Protein 2XB4 (pdb70)

Solvent-accessible surface area: 11769 Å² total; per-residue (Å²): 77,20,0,1,4,8,8,3,75,11,8,44,42,47,68,5,0,70,57,0,51,94,123,52,92,10,25,72,11,71,30,32,23,2,67,170,52,1,31,64,58,36,44,122,26,0,105,83,0,89,113,56,69,99,148,70,70,163,15,45,34,112,15,10,9,48,0,1,6,76,5,2,78,58,120,4,167,124,5,3,0,0,10,34,16,2,110,57,36,87,29,0,88,87,0,25,88,23,2,101,90,120,61,32,135,12,52,29,0,0,5,2,69,11,75,75,148,25,0,42,55,40,8,41,3,83,55,48,2,175,101,49,103,121,34,77,7,5,102,94,42,112,79,45,104,21,99,66,131,55,2,111,82,62,42,7,54,34,66,51,119,88,121,4,62,67,81,44,28,4,46,144,113,1,78,70,18,41,50,85,132,73,2,10,19,11,0,0,79,60,0,91,126,31,10,105,180,44,67,10,81,34,1,79,3,97,2,92,32,63,118,94,61,16,58,90,69,0,34,67,78,8,119

Structure (mmCIF, N/CA/C/O backbone):
data_2XB4
#
_entry.id   2XB4
#
_cell.length_a   39.390
_cell.length_b   119.440
_cell.length_c   149.590
_cell.angle_alpha   90.00
_cell.angle_beta   90.00
_cell.angle_gamma   90.00
#
_symmetry.space_group_name_H-M   'I 2 2 2'
#
loop_
_entity.id
_entity.type
_entity.pdbx_description
1 polymer 'ADENYLATE KINASE'
2 non-polymer 'ZINC ION'
3 non-polymer 'S,R MESO-TARTARIC ACID'
4 water water
#
loop_
_atom_site.group_PDB
_atom_site.id
_atom_site.type_symbol
_atom_site.label_atom_id
_atom_site.label_alt_id
_atom_site.label_comp_id
_atom_site.label_asym_id
_atom_site.label_entity_id
_atom_site.label_seq_id
_atom_site.pdbx_PDB_ins_code
_atom_site.Cartn_x
_atom_site.Cartn_y
_atom_site.Cartn_z
_atom_site.occupancy
_atom_site.B_iso_or_equiv
_atom_site.auth_seq_id
_atom_site.auth_comp_id
_atom_site.auth_asym_id
_atom_site.auth_atom_id
_atom_site.pdbx_PDB_model_num
ATOM 1 N N . MET A 1 1 ? 26.502 31.758 24.959 1.00 30.94 1 MET A N 1
ATOM 2 C CA . MET A 1 1 ? 25.105 31.348 24.662 1.00 27.94 1 MET A CA 1
ATOM 3 C C . MET A 1 1 ? 25.045 29.824 24.677 1.00 24.86 1 MET A C 1
ATOM 4 O O . MET A 1 1 ? 25.674 29.178 23.850 1.00 23.01 1 MET A O 1
ATOM 9 N N . ASN A 1 2 ? 24.213 29.279 25.566 1.00 20.77 2 ASN A N 1
ATOM 10 C CA . ASN A 1 2 ? 23.980 27.880 25.735 1.00 18.97 2 ASN A CA 1
ATOM 11 C C . ASN A 1 2 ? 22.527 27.518 25.429 1.00 17.35 2 ASN A C 1
ATOM 12 O O . ASN A 1 2 ? 21.593 28.127 25.932 1.00 18.12 2 ASN A O 1
ATOM 17 N N . ILE A 1 3 ? 22.355 26.552 24.526 1.00 16.64 3 ILE A N 1
ATOM 18 C CA . ILE A 1 3 ? 20.991 26.179 24.046 1.00 15.78 3 ILE A CA 1
ATOM 19 C C . ILE A 1 3 ? 20.757 24.650 24.122 1.00 15.12 3 ILE A C 1
ATOM 20 O O . ILE A 1 3 ? 21.707 23.906 23.788 1.00 11.84 3 ILE A O 1
ATOM 25 N N . LEU A 1 4 ? 19.559 24.183 24.576 1.00 12.91 4 LEU A N 1
ATOM 26 C CA . LEU A 1 4 ? 19.143 22.758 24.505 1.00 14.20 4 LEU A CA 1
ATOM 27 C C . LEU A 1 4 ? 18.121 22.742 23.358 1.00 14.21 4 LEU A C 1
ATOM 28 O O . LEU A 1 4 ? 17.324 23.673 23.290 1.00 16.25 4 LEU A O 1
ATOM 33 N N . ILE A 1 5 ? 18.172 21.778 22.457 1.00 11.90 5 ILE A N 1
ATOM 34 C CA . ILE A 1 5 ? 17.145 21.682 21.420 1.00 12.51 5 ILE A CA 1
ATOM 35 C C . ILE A 1 5 ? 16.429 20.333 21.518 1.00 12.31 5 ILE A C 1
ATOM 36 O O . ILE A 1 5 ? 17.069 19.273 21.708 1.00 11.35 5 ILE A O 1
ATOM 41 N N . PHE A 1 6 ? 15.090 20.369 21.407 1.00 11.38 6 PHE A N 1
ATOM 42 C CA . PHE A 1 6 ? 14.303 19.143 21.372 1.00 12.61 6 PHE A CA 1
ATOM 43 C C . PHE A 1 6 ? 13.469 19.053 20.047 1.00 12.96 6 PHE A C 1
ATOM 44 O O . PHE A 1 6 ? 12.809 20.028 19.629 1.00 14.69 6 PHE A O 1
ATOM 52 N N . GLY A 1 7 ? 13.355 17.841 19.499 1.00 12.80 7 GLY A N 1
ATOM 53 C CA . GLY A 1 7 ? 12.322 17.611 18.471 1.00 13.10 7 GLY A CA 1
ATOM 54 C C . GLY A 1 7 ? 12.335 16.121 18.077 1.00 13.86 7 GLY A C 1
ATOM 55 O O . GLY A 1 7 ? 13.376 15.445 18.277 1.00 12.10 7 GLY A O 1
ATOM 56 N N . PRO A 1 8 ? 11.221 15.616 17.535 1.00 13.20 8 PRO A N 1
ATOM 57 C CA . PRO A 1 8 ? 11.094 14.190 17.209 1.00 14.76 8 PRO A CA 1
ATOM 58 C C . PRO A 1 8 ? 11.808 13.938 15.881 1.00 15.36 8 PRO A C 1
ATOM 59 O O . PRO A 1 8 ? 12.057 14.908 15.124 1.00 11.84 8 PRO A O 1
ATOM 63 N N . ASN A 1 9 ? 12.073 12.676 15.581 1.00 14.87 9 ASN A N 1
ATOM 64 C CA . ASN A 1 9 ? 12.437 12.341 14.204 1.00 15.06 9 ASN A CA 1
ATOM 65 C C . ASN A 1 9 ? 11.353 12.798 13.230 1.00 13.73 9 ASN A C 1
ATOM 66 O O . ASN A 1 9 ? 10.163 12.660 13.548 1.00 13.62 9 ASN A O 1
ATOM 71 N N . GLY A 1 10 ? 11.706 13.379 12.080 1.00 12.28 10 GLY A N 1
ATOM 72 C CA . GLY A 1 10 ? 10.681 13.865 11.135 1.00 12.04 10 GLY A CA 1
ATOM 73 C C . GLY A 1 10 ? 10.458 15.390 11.249 1.00 14.49 10 GLY A C 1
ATOM 74 O O . GLY A 1 10 ? 9.692 15.984 10.460 1.00 15.61 10 GLY A O 1
ATOM 75 N 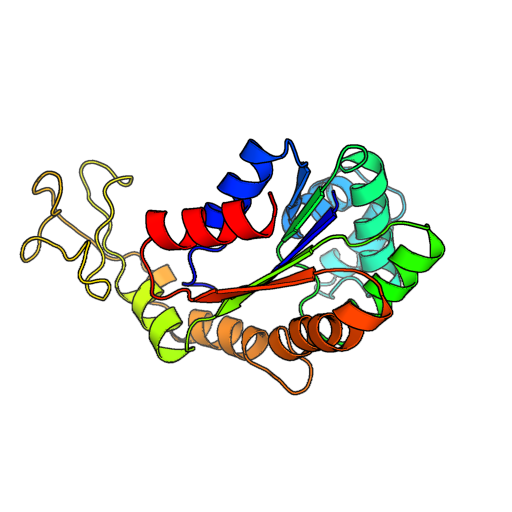N . SER A 1 11 ? 11.116 16.055 12.185 1.00 12.07 11 SER A N 1
ATOM 76 C CA . SER A 1 11 ? 10.881 17.521 12.441 1.00 14.22 11 SER A CA 1
ATOM 77 C C . SER A 1 11 ? 11.960 18.446 11.839 1.00 14.57 11 SER A C 1
ATOM 78 O O . SER A 1 11 ? 11.891 19.668 12.031 1.00 17.64 11 SER A O 1
ATOM 81 N N . GLY A 1 12 ? 12.985 17.904 11.164 1.00 15.96 12 GLY A N 1
ATOM 82 C CA . GLY A 1 12 ? 14.030 18.794 10.551 1.00 15.44 12 GLY A CA 1
ATOM 83 C C . GLY A 1 12 ? 14.976 19.395 11.600 1.00 17.52 12 GLY A C 1
ATOM 84 O O . GLY A 1 12 ? 15.627 20.405 11.354 1.00 16.54 12 GLY A O 1
ATOM 85 N N . LYS A 1 13 ? 15.052 18.738 12.764 1.00 16.35 13 LYS A N 1
ATOM 86 C CA . LYS A 1 13 ? 15.764 19.242 13.941 1.00 19.33 13 LYS A CA 1
ATOM 87 C C . LYS A 1 13 ? 17.309 19.499 13.658 1.00 19.30 13 LYS A C 1
ATOM 88 O O . LYS A 1 13 ? 17.878 20.475 14.173 1.00 18.70 13 LYS A O 1
ATOM 94 N N . GLY A 1 14 ? 17.971 18.583 12.923 1.00 18.85 14 GLY A N 1
ATOM 95 C CA . GLY A 1 14 ? 19.429 18.718 12.629 1.00 18.14 14 GLY A CA 1
ATOM 96 C C . GLY A 1 14 ? 19.687 19.932 11.750 1.00 19.34 14 GLY A C 1
ATOM 97 O O . GLY A 1 14 ? 20.623 20.733 11.973 1.00 19.53 14 GLY A O 1
ATOM 98 N N . THR A 1 15 ? 18.856 20.087 10.743 1.00 20.65 15 THR A N 1
ATOM 99 C CA . THR A 1 15 ? 18.937 21.224 9.859 1.00 22.47 15 THR A CA 1
ATOM 100 C C . THR A 1 15 ? 18.846 22.543 10.590 1.00 22.32 15 THR A C 1
ATOM 101 O O . THR A 1 15 ? 19.648 23.450 10.346 1.00 21.75 15 THR A O 1
ATOM 105 N N . GLN A 1 16 ? 17.855 22.664 11.467 1.00 22.49 16 GLN A N 1
ATOM 106 C CA . GLN A 1 16 ? 17.650 23.894 12.262 1.00 23.36 16 GLN A CA 1
ATOM 107 C C . GLN A 1 16 ? 18.754 24.131 13.251 1.00 23.21 16 GLN A C 1
ATOM 108 O O . GLN A 1 16 ? 19.222 25.266 13.380 1.00 23.78 16 GLN A O 1
ATOM 114 N N . GLY A 1 17 ? 19.189 23.072 13.934 1.00 21.87 17 GLY A N 1
ATOM 115 C CA . GLY A 1 17 ? 20.317 23.190 14.854 1.00 20.38 17 GLY A CA 1
ATOM 116 C C . GLY A 1 17 ? 21.586 23.636 14.168 1.00 20.42 17 GLY A C 1
ATOM 117 O O . GLY A 1 17 ? 22.321 24.514 14.666 1.00 18.95 17 GLY A O 1
ATOM 118 N N . ASN A 1 18 ? 21.878 23.035 13.021 1.00 19.94 18 ASN A N 1
ATOM 119 C CA . ASN A 1 18 ? 23.039 23.479 12.213 1.00 21.32 18 ASN A CA 1
ATOM 120 C C . ASN A 1 18 ? 22.982 24.960 11.889 1.00 21.54 18 ASN A C 1
ATOM 121 O O . ASN A 1 18 ? 23.980 25.631 11.987 1.00 21.42 18 ASN A O 1
ATOM 126 N N . LEU A 1 19 ? 21.815 25.470 11.506 1.00 21.46 19 LEU A N 1
ATOM 127 C CA . LEU A 1 19 ? 21.672 26.890 11.199 1.00 25.61 19 LEU A CA 1
ATOM 128 C C . LEU A 1 19 ? 21.988 27.765 12.428 1.00 25.43 19 LEU A C 1
ATOM 129 O O . LEU A 1 19 ? 22.707 28.753 12.323 1.00 26.74 19 LEU A O 1
ATOM 134 N N . VAL A 1 20 ? 21.559 27.318 13.603 1.00 24.94 20 VAL A N 1
ATOM 135 C CA . VAL A 1 20 ? 21.726 28.119 14.824 1.00 24.85 20 VAL A CA 1
ATOM 136 C C . VAL A 1 20 ? 23.190 28.099 15.206 1.00 24.28 20 VAL A C 1
ATOM 137 O O . VAL A 1 20 ? 23.771 29.125 15.482 1.00 25.48 20 VAL A O 1
ATOM 141 N N . LYS A 1 21 ? 23.811 26.925 15.126 1.00 23.68 21 LYS A N 1
ATOM 142 C CA . LYS A 1 21 ? 25.194 26.780 15.538 1.00 25.70 21 LYS A CA 1
ATOM 143 C C . LYS A 1 21 ? 26.176 27.574 14.653 1.00 26.50 21 LYS A C 1
ATOM 144 O O . LYS A 1 21 ? 27.155 28.123 15.157 1.00 25.70 21 LYS A O 1
ATOM 150 N N . ASP A 1 22 ? 25.885 27.651 13.353 1.00 27.26 22 ASP A N 1
ATOM 151 C CA . ASP A 1 22 ? 26.659 28.478 12.393 1.00 30.44 22 ASP A CA 1
ATOM 152 C C . ASP A 1 22 ? 26.488 29.938 12.673 1.00 31.29 22 ASP A C 1
ATOM 153 O O . ASP A 1 22 ? 27.465 30.688 12.688 1.00 33.95 22 ASP A O 1
ATOM 158 N N . LYS A 1 23 ? 25.263 30.375 12.872 1.00 31.44 23 LYS A N 1
ATOM 159 C CA . LYS A 1 23 ? 24.987 31.829 13.125 1.00 33.82 23 LYS A CA 1
ATOM 160 C C . LYS A 1 23 ? 25.667 32.297 14.412 1.00 33.28 23 LYS A C 1
ATOM 161 O O . LYS A 1 23 ? 26.194 33.375 14.462 1.00 35.44 23 LYS A O 1
ATOM 167 N N . TYR A 1 24 ? 25.660 31.482 15.471 1.00 31.85 24 TYR A N 1
ATOM 168 C CA . TYR A 1 24 ? 26.147 31.948 16.770 1.00 31.41 24 TYR A CA 1
ATOM 169 C C . TYR A 1 24 ? 27.509 31.376 17.168 1.00 30.57 24 TYR A C 1
ATOM 170 O O . TYR A 1 24 ? 27.975 31.615 18.308 1.00 28.96 24 TYR A O 1
ATOM 179 N N . SER A 1 25 ? 28.147 30.668 16.218 1.00 29.12 25 SER A N 1
ATOM 180 C CA . SER A 1 25 ? 29.473 30.036 16.422 1.00 29.18 25 SER A CA 1
ATOM 181 C C . SER A 1 25 ? 29.479 29.095 17.640 1.00 27.26 25 SER A C 1
ATOM 182 O O . SER A 1 25 ? 30.392 29.119 18.483 1.00 28.23 25 SER A O 1
ATOM 185 N N . LEU A 1 26 ? 28.433 28.270 17.739 1.00 24.34 26 LEU A N 1
ATOM 186 C CA . LEU A 1 26 ? 28.257 27.401 18.912 1.00 21.21 26 LEU A CA 1
ATOM 187 C C . LEU A 1 26 ? 28.928 26.027 18.640 1.00 21.13 26 LEU A C 1
ATOM 188 O O . LEU A 1 26 ? 29.066 25.621 17.456 1.00 22.33 26 LEU A O 1
ATOM 193 N N . ALA A 1 27 ? 29.367 25.314 19.691 1.00 20.04 27 ALA A N 1
ATOM 194 C CA . ALA A 1 27 ? 29.720 23.908 19.489 1.00 19.19 27 ALA A CA 1
ATOM 195 C C . ALA A 1 27 ? 28.436 23.089 19.404 1.00 18.55 27 ALA A C 1
ATOM 196 O O . ALA A 1 27 ? 27.603 23.162 20.330 1.00 15.86 27 ALA A O 1
ATOM 198 N N . HIS A 1 28 ? 28.273 22.255 18.366 1.00 18.57 28 HIS A N 1
ATOM 199 C CA . HIS A 1 28 ? 27.062 21.460 18.299 1.00 21.18 28 HIS A CA 1
ATOM 200 C C . HIS A 1 28 ? 27.349 20.141 18.991 1.00 21.24 28 HIS A C 1
ATOM 201 O O . HIS A 1 28 ? 28.078 19.357 18.425 1.00 22.39 28 HIS A O 1
ATOM 208 N N . ILE A 1 29 ? 26.775 19.886 20.170 1.00 19.27 29 ILE A N 1
ATOM 209 C CA . ILE A 1 29 ? 27.090 18.738 20.984 1.00 20.67 29 ILE A CA 1
ATOM 210 C C . ILE A 1 29 ? 25.966 17.680 20.926 1.00 21.47 29 ILE A C 1
ATOM 211 O O . ILE A 1 29 ? 24.866 17.866 21.411 1.00 20.36 29 ILE A O 1
ATOM 216 N N . GLU A 1 30 ? 26.263 16.520 20.353 1.00 23.48 30 GLU A N 1
ATOM 217 C CA . GLU A 1 30 ? 25.193 15.546 20.191 1.00 24.12 30 GLU A CA 1
ATOM 218 C C . GLU A 1 30 ? 25.624 14.319 20.953 1.00 24.13 30 GLU A C 1
ATOM 219 O O . GLU A 1 30 ? 26.873 14.002 21.147 1.00 22.34 30 GLU A O 1
ATOM 225 N N . SER A 1 31 ? 24.609 13.690 21.505 1.00 29.39 31 SER A N 1
ATOM 226 C CA . SER A 1 31 ? 24.773 12.678 22.519 1.00 28.52 31 SER A CA 1
ATOM 227 C C . SER A 1 31 ? 25.676 11.582 22.007 1.00 27.67 31 SER A C 1
ATOM 228 O O . SER A 1 31 ? 26.506 11.088 22.725 1.00 27.17 31 SER A O 1
ATOM 231 N N . GLY A 1 32 ? 25.568 11.216 20.739 1.00 30.51 32 GLY A N 1
ATOM 232 C CA . GLY A 1 32 ? 26.504 10.229 20.158 1.00 29.90 32 GLY A CA 1
ATOM 233 C C . GLY A 1 32 ? 27.974 10.592 20.181 1.00 28.01 32 GLY A C 1
ATOM 234 O O . GLY A 1 32 ? 28.816 9.788 20.535 1.00 29.46 32 GLY A O 1
ATOM 235 N N . GLY A 1 33 ? 28.311 11.815 19.833 1.00 26.40 33 GLY A N 1
ATOM 236 C CA . GLY A 1 33 ? 29.686 12.328 19.879 1.00 22.78 33 GLY A CA 1
ATOM 237 C C . GLY A 1 33 ? 30.267 12.419 21.277 1.00 19.93 33 GLY A C 1
ATOM 238 O O . GLY A 1 33 ? 31.458 12.173 21.475 1.00 21.50 33 GLY A O 1
ATOM 239 N N . ILE A 1 34 ? 29.425 12.707 22.276 1.00 17.49 34 ILE A N 1
ATOM 240 C CA . ILE A 1 34 ? 29.912 12.656 23.693 1.00 16.40 34 ILE A CA 1
ATOM 241 C C . ILE A 1 34 ? 30.539 11.269 23.963 1.00 18.15 34 ILE A C 1
ATOM 242 O O . ILE A 1 34 ? 31.679 11.140 24.456 1.00 17.13 34 ILE A O 1
ATOM 247 N N . PHE A 1 35 ? 29.802 10.191 23.654 1.00 22.50 35 PHE A N 1
ATOM 248 C CA . PHE A 1 35 ? 30.354 8.833 23.900 1.00 25.79 35 PHE A CA 1
ATOM 249 C C . PHE A 1 35 ? 31.632 8.587 23.131 1.00 27.79 35 PHE A C 1
ATOM 250 O O . PHE A 1 35 ? 32.602 8.084 23.689 1.00 28.53 35 PHE A O 1
ATOM 258 N N . ARG A 1 36 ? 31.687 8.900 21.848 1.00 28.93 36 ARG A N 1
ATOM 259 C CA . ARG A 1 36 ? 32.958 8.715 21.136 1.00 31.17 36 ARG A CA 1
ATOM 260 C C . ARG A 1 36 ? 34.152 9.447 21.761 1.00 30.44 36 ARG A C 1
ATOM 261 O O . ARG A 1 36 ? 35.260 8.896 21.784 1.00 31.97 36 ARG A O 1
ATOM 269 N N . GLU A 1 37 ? 33.975 10.697 22.191 1.00 28.85 37 GLU A N 1
ATOM 270 C CA . GLU A 1 37 ? 35.013 11.398 22.962 1.00 29.47 37 GLU A CA 1
ATOM 271 C C . GLU A 1 37 ? 35.417 10.609 24.258 1.00 26.95 37 GLU A C 1
ATOM 272 O O . GLU A 1 37 ? 36.582 10.493 24.601 1.00 30.78 37 GLU A O 1
ATOM 278 N N . HIS A 1 38 ? 34.453 10.128 25.022 1.00 24.15 38 HIS A N 1
ATOM 279 C CA . HIS A 1 38 ? 34.799 9.554 26.326 1.00 22.07 38 HIS A CA 1
ATOM 280 C C . HIS A 1 38 ? 35.081 8.013 26.265 1.00 24.13 38 HIS A C 1
ATOM 281 O O . HIS A 1 38 ? 36.077 7.500 26.819 1.00 23.88 38 HIS A O 1
ATOM 288 N N . ILE A 1 39 ? 34.164 7.282 25.607 1.00 21.87 39 ILE A N 1
ATOM 289 C CA . ILE A 1 39 ? 34.305 5.790 25.463 1.00 23.67 39 ILE A CA 1
ATOM 290 C C . ILE A 1 39 ? 35.498 5.452 24.545 1.00 23.98 39 ILE A C 1
ATOM 291 O O . ILE A 1 39 ? 36.428 4.729 24.961 1.00 23.67 39 ILE A O 1
ATOM 296 N N . GLY A 1 40 ? 35.500 6.051 23.360 1.00 25.71 40 GLY A N 1
ATOM 297 C CA . GLY A 1 40 ? 36.605 5.977 22.453 1.00 27.60 40 GLY A CA 1
ATOM 298 C C . GLY A 1 40 ? 37.900 6.618 22.989 1.00 30.57 40 GLY A C 1
ATOM 299 O O . GLY A 1 40 ? 38.962 6.002 22.911 1.00 35.01 40 GLY A O 1
ATOM 300 N N . GLY A 1 41 ? 37.868 7.797 23.562 1.00 26.56 41 GLY A N 1
ATOM 301 C CA . GLY A 1 41 ? 39.091 8.328 24.080 1.00 29.63 41 GLY A CA 1
ATOM 302 C C . GLY A 1 41 ? 39.577 7.811 25.454 1.00 29.83 41 GLY A C 1
ATOM 303 O O . GLY A 1 41 ? 40.641 8.274 25.946 1.00 30.27 41 GLY A O 1
ATOM 304 N N . GLY A 1 42 ? 38.819 6.890 26.108 1.00 25.01 42 GLY A N 1
ATOM 305 C CA . GLY A 1 42 ? 39.309 6.261 27.412 1.00 24.58 42 GLY A CA 1
ATOM 306 C C . GLY A 1 42 ? 39.539 7.338 28.546 1.00 23.84 42 GLY A C 1
ATOM 307 O O . GLY A 1 42 ? 40.571 7.328 29.287 1.00 25.57 42 GLY A O 1
ATOM 308 N N . THR A 1 43 ? 38.616 8.300 28.631 1.00 20.34 43 THR A N 1
ATOM 309 C CA . THR A 1 43 ? 38.616 9.211 29.776 1.00 16.99 43 THR A CA 1
ATOM 310 C C . THR A 1 43 ? 38.302 8.275 30.960 1.00 17.11 43 THR A C 1
ATOM 311 O O . THR A 1 43 ? 37.937 7.071 30.745 1.00 16.36 43 THR A O 1
ATOM 315 N N . GLU A 1 44 ? 38.510 8.742 32.186 1.00 15.76 44 GLU A N 1
ATOM 316 C CA A GLU A 1 44 ? 38.182 7.891 33.337 0.50 17.34 44 GLU A CA 1
ATOM 317 C CA B GLU A 1 44 ? 38.149 7.979 33.387 0.50 17.61 44 GLU A CA 1
ATOM 318 C C . GLU A 1 44 ? 36.667 7.577 33.330 1.00 16.86 44 GLU A C 1
ATOM 319 O O . GLU A 1 44 ? 36.291 6.419 33.566 1.00 16.52 44 GLU A O 1
ATOM 330 N N . LEU A 1 45 ? 35.823 8.550 32.971 1.00 14.59 45 LEU A N 1
ATOM 331 C CA . LEU A 1 45 ? 34.404 8.267 32.897 1.00 13.98 45 LEU A CA 1
ATOM 332 C C . LEU A 1 45 ? 34.175 7.310 31.739 1.00 15.53 45 LEU A C 1
ATOM 333 O O . LEU A 1 45 ? 33.364 6.397 31.895 1.00 16.98 45 LEU A O 1
ATOM 338 N N . GLY A 1 46 ? 34.831 7.509 30.589 1.00 13.64 46 GLY A N 1
ATOM 339 C CA . GLY A 1 46 ? 34.614 6.613 29.451 1.00 15.04 46 GLY A CA 1
ATOM 340 C C . GLY A 1 46 ? 34.975 5.134 29.707 1.00 15.32 46 GLY A C 1
ATOM 341 O O . GLY A 1 46 ? 34.346 4.250 29.150 1.00 14.00 46 GLY A O 1
ATOM 342 N N . LYS A 1 47 ? 36.037 4.881 30.448 1.00 15.60 47 LYS A N 1
ATOM 343 C CA . LYS A 1 47 ? 36.444 3.509 30.789 1.00 17.73 47 LYS A CA 1
ATOM 344 C C . LYS A 1 47 ? 35.411 2.921 31.797 1.00 17.76 47 LYS A C 1
ATOM 345 O O . LYS A 1 47 ? 35.084 1.723 31.536 1.00 18.56 47 LYS A O 1
ATOM 351 N N . LYS A 1 48 ? 34.794 3.588 32.599 0.0000 14.52 48 LYS A N 1
ATOM 352 C CA . LYS A 1 48 ? 33.830 3.199 33.389 1.00 15.74 48 LYS A CA 1
ATOM 353 C C . LYS A 1 48 ? 32.494 2.885 32.631 1.00 13.30 48 LYS A C 1
ATOM 354 O O . LYS A 1 48 ? 31.901 1.807 32.798 1.00 16.29 48 LYS A O 1
ATOM 360 N N . ALA A 1 49 ? 32.106 3.803 31.727 1.00 13.76 49 ALA A N 1
ATOM 361 C CA . ALA A 1 49 ? 30.925 3.627 30.854 1.00 12.12 49 ALA A CA 1
ATOM 362 C C . ALA A 1 49 ? 31.063 2.323 30.016 1.00 12.88 49 ALA A C 1
ATOM 363 O O . ALA A 1 49 ? 30.098 1.604 29.819 1.00 13.90 49 ALA A O 1
ATOM 365 N N . LYS A 1 50 ? 32.254 2.086 29.484 1.00 12.33 50 LYS A N 1
ATOM 366 C CA . LYS A 1 50 ? 32.459 1.035 28.506 1.00 13.51 50 LYS A CA 1
ATOM 367 C C . LYS A 1 50 ? 32.286 -0.355 29.132 1.00 14.84 50 LYS A C 1
ATOM 368 O O . LYS A 1 50 ? 31.867 -1.271 28.407 1.00 15.21 50 LYS A O 1
ATOM 374 N N . GLU A 1 51 ? 32.513 -0.494 30.450 1.00 14.73 51 GLU A N 1
ATOM 375 C CA . GLU A 1 51 ? 32.202 -1.768 31.133 1.00 15.93 51 GLU A CA 1
ATOM 376 C C . GLU A 1 51 ? 30.707 -2.073 31.118 1.00 15.53 51 GLU A C 1
ATOM 377 O O . GLU A 1 51 ? 30.341 -3.243 31.012 1.00 15.62 51 GLU A O 1
ATOM 383 N N . PHE A 1 52 ? 29.846 -1.064 31.252 1.00 12.18 52 PHE A N 1
ATOM 384 C CA . PHE A 1 52 ? 28.383 -1.342 31.023 1.00 14.27 52 PHE A CA 1
ATOM 385 C C . PHE A 1 52 ? 28.045 -1.681 29.590 1.00 12.57 52 PHE A C 1
ATOM 386 O O . PHE A 1 52 ? 27.340 -2.689 29.311 1.00 13.40 52 PHE A O 1
ATOM 394 N N . ILE A 1 53 ? 28.508 -0.843 28.679 1.00 12.68 53 ILE A N 1
ATOM 395 C CA . ILE A 1 53 ? 28.135 -1.035 27.250 1.00 13.19 53 ILE A CA 1
ATOM 396 C C . ILE A 1 53 ? 28.574 -2.461 26.844 1.00 14.25 53 ILE A C 1
ATOM 397 O O . ILE A 1 53 ? 27.852 -3.163 26.124 1.00 12.30 53 ILE A O 1
ATOM 402 N N . ASP A 1 54 ? 29.768 -2.892 27.284 1.00 11.84 54 ASP A N 1
ATOM 403 C CA . ASP A 1 54 ? 30.326 -4.197 26.840 1.00 13.45 54 ASP A CA 1
ATOM 404 C C . ASP A 1 54 ? 29.597 -5.489 27.369 1.00 15.75 54 ASP A C 1
ATOM 405 O O . ASP A 1 54 ? 29.917 -6.604 26.942 1.00 16.28 54 ASP A O 1
ATOM 410 N N . ARG A 1 55 ? 28.685 -5.318 28.305 1.00 15.07 55 ARG A N 1
ATOM 411 C CA . ARG A 1 55 ? 27.759 -6.336 28.883 1.00 18.25 55 ARG A CA 1
ATOM 412 C C . ARG A 1 55 ? 26.378 -6.193 28.195 1.00 17.09 55 ARG A C 1
ATOM 413 O O . ARG A 1 55 ? 25.465 -6.966 28.506 1.00 18.97 55 ARG A O 1
ATOM 421 N N . GLY A 1 56 ? 26.182 -5.183 27.349 1.00 16.37 56 GLY A N 1
ATOM 422 C CA . GLY A 1 56 ? 24.885 -4.829 26.869 1.00 17.41 56 GLY A CA 1
ATOM 423 C C . GLY A 1 56 ? 24.018 -4.039 27.857 1.00 18.83 56 GLY A C 1
ATOM 424 O O . GLY A 1 56 ? 22.818 -4.012 27.705 1.00 20.30 56 GLY A O 1
ATOM 425 N N . ASP A 1 57 ? 24.566 -3.437 28.908 1.00 15.92 57 ASP A N 1
ATOM 426 C CA . ASP A 1 57 ? 23.711 -2.604 29.774 1.00 17.87 57 ASP A CA 1
ATOM 427 C C . ASP A 1 57 ? 23.884 -1.123 29.349 1.00 18.07 57 ASP A C 1
ATOM 428 O O . ASP A 1 57 ? 24.880 -0.760 28.663 1.00 16.99 57 ASP A O 1
ATOM 433 N N . LEU A 1 58 ? 22.924 -0.282 29.718 1.00 17.32 58 LEU A N 1
ATOM 434 C CA . LEU A 1 58 ? 23.123 1.145 29.515 1.00 18.01 58 LEU A CA 1
ATOM 435 C C . LEU A 1 58 ? 24.118 1.762 30.498 1.00 16.30 58 LEU A C 1
ATOM 436 O O . LEU A 1 58 ? 24.330 1.253 31.598 1.00 15.91 58 LEU A O 1
ATOM 441 N N . VAL A 1 59 ? 24.673 2.911 30.138 1.00 15.23 59 VAL A N 1
ATOM 442 C CA . VAL A 1 59 ? 25.522 3.613 31.115 1.00 15.91 59 VAL A CA 1
ATOM 443 C C . VAL A 1 59 ? 24.596 4.287 32.152 1.00 17.24 59 VAL A C 1
ATOM 444 O O . VAL A 1 59 ? 23.567 4.874 31.772 1.00 18.44 59 VAL A O 1
ATOM 448 N N . PRO A 1 60 ? 24.896 4.173 33.446 1.00 17.32 60 PRO A N 1
ATOM 449 C CA . PRO A 1 60 ? 24.017 4.810 34.430 1.00 18.85 60 PRO A CA 1
ATOM 450 C C . PRO A 1 60 ? 24.079 6.355 34.352 1.00 18.19 60 PRO A C 1
ATOM 451 O O . PRO A 1 60 ? 25.106 6.905 33.971 1.00 16.49 60 PRO A O 1
ATOM 455 N N . ASP A 1 61 ? 23.008 7.033 34.764 1.00 19.63 61 ASP A N 1
ATOM 456 C CA . ASP A 1 61 ? 22.938 8.507 34.729 1.00 21.43 61 ASP A CA 1
ATOM 457 C C . ASP A 1 61 ? 24.028 9.143 35.539 1.00 21.52 61 ASP A C 1
ATOM 458 O O . ASP A 1 61 ? 24.505 10.212 35.140 1.00 20.66 61 ASP A O 1
ATOM 463 N N . ASP A 1 62 ? 24.515 8.472 36.611 1.00 21.12 62 ASP A N 1
ATOM 464 C CA . ASP A 1 62 ? 25.611 9.050 37.399 1.00 22.65 62 ASP A CA 1
ATOM 465 C C . ASP A 1 62 ? 26.962 9.011 36.735 1.00 20.06 62 ASP A C 1
ATOM 466 O O . ASP A 1 62 ? 27.940 9.554 37.267 1.00 20.01 62 ASP A O 1
ATOM 471 N N . ILE A 1 63 ? 27.026 8.370 35.551 1.00 16.28 63 ILE A N 1
ATOM 472 C CA . ILE A 1 63 ? 28.222 8.426 34.757 1.00 13.89 63 ILE A CA 1
ATOM 473 C C . ILE A 1 63 ? 27.959 9.273 33.493 1.00 12.28 63 ILE A C 1
ATOM 474 O O . ILE A 1 63 ? 28.808 10.068 33.089 1.00 9.94 63 ILE A O 1
ATOM 479 N N . THR A 1 64 ? 26.802 9.108 32.873 1.00 11.49 64 THR A N 1
ATOM 480 C CA . THR A 1 64 ? 26.449 9.848 31.669 1.00 13.43 64 THR A CA 1
ATOM 481 C C . THR A 1 64 ? 26.384 11.395 31.921 1.00 13.64 64 THR A C 1
ATOM 482 O O . THR A 1 64 ? 26.925 12.175 31.138 1.00 15.24 64 THR A O 1
ATOM 486 N N . ILE A 1 65 ? 25.780 11.826 33.027 1.00 13.72 65 ILE A N 1
ATOM 487 C CA . ILE A 1 65 ? 25.613 13.257 33.269 1.00 15.12 65 ILE A CA 1
ATOM 488 C C . ILE A 1 65 ? 27.012 13.879 33.438 1.00 13.75 65 ILE A C 1
ATOM 489 O O . ILE A 1 65 ? 27.306 14.839 32.747 1.00 15.01 65 ILE A O 1
ATOM 494 N N . PRO A 1 66 ? 27.901 13.290 34.286 1.00 15.14 66 PRO A N 1
ATOM 495 C CA . PRO A 1 66 ? 29.281 13.881 34.306 1.00 15.16 66 PRO A CA 1
ATOM 496 C C . PRO A 1 66 ? 29.998 13.875 32.950 1.00 14.50 66 PRO A C 1
ATOM 497 O O . PRO A 1 66 ? 30.751 14.814 32.646 1.00 15.46 66 PRO A O 1
ATOM 501 N N . MET A 1 67 ? 29.791 12.844 32.149 1.00 13.77 67 MET A N 1
ATOM 502 C CA . MET A 1 67 ? 30.319 12.892 30.783 1.00 13.90 67 MET A CA 1
ATOM 503 C C . MET A 1 67 ? 29.844 14.067 29.992 1.00 14.36 67 MET A C 1
ATOM 504 O O . MET A 1 67 ? 30.682 14.714 29.310 1.00 17.61 67 MET A O 1
ATOM 509 N N . VAL A 1 68 ? 28.522 14.277 29.979 1.00 13.80 68 VAL A N 1
ATOM 510 C CA . VAL A 1 68 ? 27.967 15.388 29.260 1.00 13.56 68 VAL A CA 1
ATOM 511 C C . VAL A 1 68 ? 28.612 16.694 29.766 1.00 15.13 68 VAL A C 1
ATOM 512 O O . VAL A 1 68 ? 29.088 17.535 28.971 1.00 13.96 68 VAL A O 1
ATOM 516 N N . LEU A 1 69 ? 28.654 16.875 31.089 1.00 14.32 69 LEU A N 1
ATOM 517 C CA . LEU A 1 69 ? 29.204 18.157 31.607 1.00 14.76 69 LEU A CA 1
ATOM 518 C C . LEU A 1 69 ? 30.679 18.338 31.232 1.00 15.21 69 LEU A C 1
ATOM 519 O O . LEU A 1 69 ? 31.094 19.494 30.946 1.00 15.70 69 LEU A O 1
ATOM 524 N N . GLU A 1 70 ? 31.475 17.246 31.236 1.00 15.95 70 GLU A N 1
ATOM 525 C CA . GLU A 1 70 ? 32.875 17.347 30.856 1.00 17.92 70 GLU A CA 1
ATOM 526 C C . GLU A 1 70 ? 33.028 17.796 29.408 1.00 17.66 70 GLU A C 1
ATOM 527 O O . GLU A 1 70 ? 33.954 18.543 29.074 1.00 17.97 70 GLU A O 1
ATOM 533 N N . THR A 1 71 ? 32.172 17.280 28.523 1.00 15.10 71 THR A N 1
ATOM 534 C CA . THR A 1 71 ? 32.186 17.690 27.105 1.00 16.46 71 THR A CA 1
ATOM 535 C C . THR A 1 71 ? 31.772 19.136 26.909 1.00 18.31 71 THR A C 1
ATOM 536 O O . THR A 1 71 ? 32.382 19.893 26.138 1.00 18.74 71 THR A O 1
ATOM 540 N N . LEU A 1 72 ? 30.739 19.539 27.628 1.00 17.92 72 LEU A N 1
ATOM 541 C CA . LEU A 1 72 ? 30.277 20.946 27.584 1.00 19.30 72 LEU A CA 1
ATOM 542 C C . LEU A 1 72 ? 31.362 21.928 28.027 1.00 21.10 72 LEU A C 1
ATOM 543 O O . LEU A 1 72 ? 31.528 23.001 27.431 1.00 20.19 72 LEU A O 1
ATOM 548 N N . GLU A 1 73 ? 32.119 21.544 29.061 1.00 23.19 73 GLU A N 1
ATOM 549 C CA . GLU A 1 73 ? 33.246 22.344 29.582 1.00 28.18 73 GLU A CA 1
ATOM 550 C C . GLU A 1 73 ? 34.399 22.440 28.616 1.00 30.18 73 GLU A C 1
ATOM 551 O O . GLU A 1 73 ? 35.088 23.468 28.544 1.00 32.41 73 GLU A O 1
ATOM 557 N N . SER A 1 74 ? 34.624 21.349 27.919 1.00 29.92 74 SER A N 1
ATOM 558 C CA . SER A 1 74 ? 35.784 21.156 27.067 1.00 33.60 74 SER A CA 1
ATOM 559 C C . SER A 1 74 ? 35.519 21.704 25.618 1.00 32.08 74 SER A C 1
ATOM 560 O O . SER A 1 74 ? 36.271 22.537 25.126 1.00 34.42 74 SER A O 1
ATOM 563 N N . LYS A 1 75 ? 34.469 21.225 24.960 1.00 29.86 75 LYS A N 1
ATOM 564 C CA . LYS A 1 75 ? 34.141 21.622 23.574 1.00 29.00 75 LYS A CA 1
ATOM 565 C C . LYS A 1 75 ? 33.235 22.862 23.536 1.00 27.56 75 LYS A C 1
ATOM 566 O O . LYS A 1 75 ? 33.196 23.579 22.533 1.00 26.05 75 LYS A O 1
ATOM 572 N N . GLY A 1 76 ? 32.506 23.115 24.612 1.00 26.30 76 GLY A N 1
ATOM 573 C CA . GLY A 1 76 ? 31.496 24.186 24.598 1.00 25.16 76 GLY A CA 1
ATOM 574 C C . GLY A 1 76 ? 31.852 25.443 25.339 1.00 27.06 76 GLY A C 1
ATOM 575 O O . GLY A 1 76 ? 30.947 26.249 25.665 1.00 26.26 76 GLY A O 1
ATOM 576 N N . LYS A 1 77 ? 33.154 25.684 25.598 1.00 28.68 77 LYS A N 1
ATOM 577 C CA . LYS A 1 77 ? 33.484 26.922 26.345 1.00 31.45 77 LYS A CA 1
ATOM 578 C C . LYS A 1 77 ? 33.066 28.228 25.663 1.00 32.24 77 LYS A C 1
ATOM 579 O O . LYS A 1 77 ? 32.871 29.214 26.349 1.00 34.76 77 LYS A O 1
ATOM 585 N N . ASP A 1 78 ? 32.919 28.289 24.341 1.00 31.76 78 ASP A N 1
ATOM 586 C CA . ASP A 1 78 ? 32.453 29.538 23.746 1.00 32.08 78 ASP A CA 1
ATOM 587 C C . ASP A 1 78 ? 30.948 29.404 23.320 1.00 30.42 78 ASP A C 1
ATOM 588 O O . ASP A 1 78 ? 30.467 30.100 22.400 1.00 31.37 78 ASP A O 1
ATOM 593 N N . GLY A 1 79 ? 30.227 28.454 23.913 1.00 25.48 79 GLY A N 1
ATOM 594 C CA . GLY A 1 79 ? 28.806 28.404 23.675 1.00 19.66 79 GLY A CA 1
ATOM 595 C C . GLY A 1 79 ? 28.501 27.049 23.126 1.00 19.25 79 GLY A C 1
ATOM 596 O O . GLY A 1 79 ? 29.331 26.478 22.387 1.00 18.19 79 GLY A O 1
ATOM 597 N N . TRP A 1 80 ? 27.356 26.476 23.524 1.00 14.71 80 TRP A N 1
ATOM 598 C CA . TRP A 1 80 ? 27.054 25.145 22.978 1.00 15.60 80 TRP A CA 1
ATOM 599 C C . TRP A 1 80 ? 25.588 25.009 22.601 1.00 14.20 80 TRP A C 1
ATOM 600 O O . TRP A 1 80 ? 24.698 25.741 23.136 1.00 14.36 80 TRP A O 1
ATOM 611 N N . LEU A 1 81 ? 25.321 24.039 21.720 1.00 16.45 81 LEU A N 1
ATOM 612 C CA . LEU A 1 81 ? 23.960 23.595 21.390 1.00 17.33 81 LEU A CA 1
ATOM 613 C C . LEU A 1 81 ? 23.896 22.106 21.660 1.00 16.73 81 LEU A C 1
ATOM 614 O O . LEU A 1 81 ? 24.590 21.318 21.000 1.00 17.57 81 LEU A O 1
ATOM 619 N N . LEU A 1 82 ? 23.139 21.727 22.668 1.00 15.56 82 LEU A N 1
ATOM 620 C CA . LEU A 1 82 ? 23.063 20.283 23.123 1.00 14.76 82 LEU A CA 1
ATOM 621 C C . LEU A 1 82 ? 21.833 19.632 22.526 1.00 14.64 82 LEU A C 1
ATOM 622 O O . LEU A 1 82 ? 20.728 20.112 22.736 1.00 15.28 82 LEU A O 1
ATOM 627 N N . ASP A 1 83 ? 22.017 18.541 21.768 1.00 15.64 83 ASP A N 1
ATOM 628 C CA . ASP A 1 83 ? 21.010 17.998 20.888 1.00 15.96 83 ASP A CA 1
ATOM 629 C C . ASP A 1 83 ? 20.968 16.489 21.211 1.00 17.56 83 ASP A C 1
ATOM 630 O O . ASP A 1 83 ? 21.942 15.800 21.053 1.00 18.84 83 ASP A O 1
ATOM 635 N N . GLY A 1 84 ? 19.826 15.986 21.623 1.00 17.48 84 GLY A N 1
ATOM 636 C CA . GLY A 1 84 ? 19.564 14.571 21.697 1.00 17.99 84 GLY A CA 1
ATOM 637 C C . GLY A 1 84 ? 19.641 14.034 23.116 1.00 17.80 84 GLY A C 1
ATOM 638 O O . GLY A 1 84 ? 19.375 12.847 23.367 1.00 17.58 84 GLY A O 1
ATOM 639 N N . PHE A 1 85 ? 20.024 14.915 24.039 1.00 15.90 85 PHE A N 1
ATOM 640 C CA . PHE A 1 85 ? 20.070 14.573 25.480 1.00 15.95 85 PHE A CA 1
ATOM 641 C C . PHE A 1 85 ? 19.562 15.832 26.182 1.00 13.68 85 PHE A C 1
ATOM 642 O O . PHE A 1 85 ? 20.028 16.919 25.832 1.00 13.88 85 PHE A O 1
ATOM 650 N N . PRO A 1 86 ? 18.646 15.714 27.180 1.00 15.72 86 PRO A N 1
ATOM 651 C CA . PRO A 1 86 ? 18.136 14.504 27.834 1.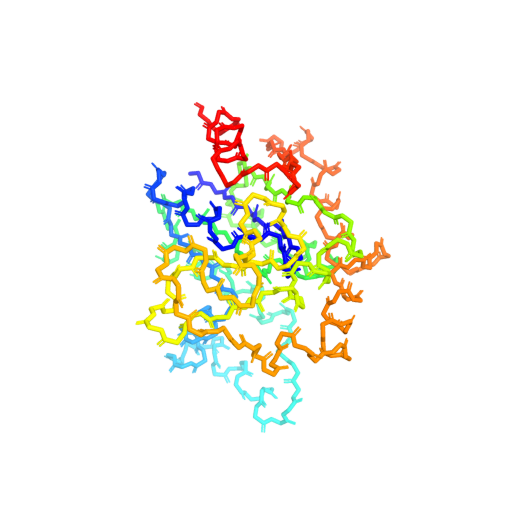00 13.52 86 PRO A CA 1
ATOM 652 C C . PRO A 1 86 ? 16.978 13.880 27.055 1.00 13.54 86 PRO A C 1
ATOM 653 O O . PRO A 1 86 ? 16.291 14.576 26.285 1.00 13.65 86 PRO A O 1
ATOM 657 N N . ARG A 1 87 ? 16.703 12.622 27.322 1.00 11.35 87 ARG A N 1
ATOM 658 C CA . ARG A 1 87 ? 15.550 11.985 26.666 1.00 11.36 87 ARG A CA 1
ATOM 659 C C . ARG A 1 87 ? 14.370 11.715 27.612 1.00 12.12 87 ARG A C 1
ATOM 660 O O . ARG A 1 87 ? 13.243 11.363 27.165 1.00 12.89 87 ARG A O 1
ATOM 668 N N . ASN A 1 88 ? 14.632 11.790 28.909 1.00 12.02 88 ASN A N 1
ATOM 669 C CA . ASN A 1 88 ? 13.541 11.503 29.853 1.00 12.71 88 ASN A CA 1
ATOM 670 C C . ASN A 1 88 ? 13.672 12.477 31.042 1.00 14.63 88 ASN A C 1
ATOM 671 O O . ASN A 1 88 ? 14.665 13.240 31.135 1.00 13.47 88 ASN A O 1
ATOM 676 N N . THR A 1 89 ? 12.703 12.421 31.951 1.00 13.23 89 THR A N 1
ATOM 677 C CA . THR A 1 89 ? 12.628 13.407 33.042 1.00 15.61 89 THR A CA 1
ATOM 678 C C . THR A 1 89 ? 13.713 13.250 34.095 1.00 15.57 89 THR A C 1
ATOM 679 O O . THR A 1 89 ? 14.220 14.276 34.644 1.00 16.80 89 THR A O 1
ATOM 683 N N . VAL A 1 90 ? 14.053 11.997 34.417 1.00 16.08 90 VAL A N 1
ATOM 684 C CA . VAL A 1 90 ? 15.127 11.732 35.399 1.00 16.83 90 VAL A CA 1
ATOM 685 C C . VAL A 1 90 ? 16.447 12.317 34.873 1.00 15.15 90 VAL A C 1
ATOM 686 O O . VAL A 1 90 ? 17.157 13.041 35.603 1.00 14.85 90 VAL A O 1
ATO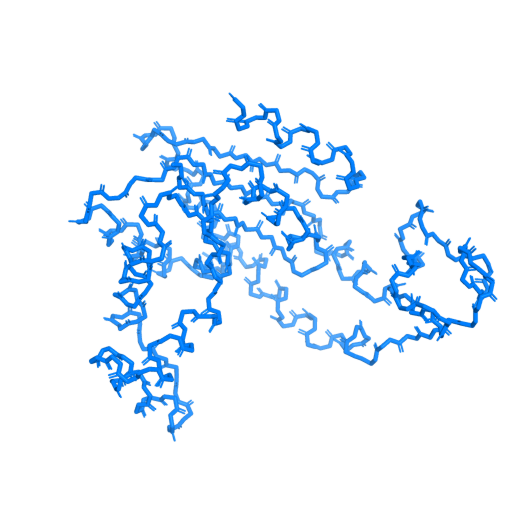M 690 N N . GLN A 1 91 ? 16.780 12.056 33.604 1.00 12.41 91 GLN A N 1
ATOM 691 C CA . GLN A 1 91 ? 17.952 12.688 33.015 1.00 11.13 91 GLN A CA 1
ATOM 692 C C . GLN A 1 91 ? 17.813 14.199 32.993 1.00 13.01 91 GLN A C 1
ATOM 693 O O . GLN A 1 91 ? 18.862 14.926 33.209 1.00 13.57 91 GLN A O 1
ATOM 699 N N . ALA A 1 92 ? 16.624 14.728 32.673 1.00 12.40 92 ALA A N 1
ATOM 700 C CA . ALA A 1 92 ? 16.531 16.185 32.535 1.00 13.17 92 ALA A CA 1
ATOM 701 C C . ALA A 1 92 ? 16.819 16.870 33.873 1.00 13.27 92 ALA A C 1
ATOM 702 O O . ALA A 1 92 ? 17.415 18.017 33.926 1.00 13.84 92 ALA A O 1
ATOM 704 N N . GLN A 1 93 ? 16.252 16.299 34.961 1.00 12.43 93 GLN A N 1
ATOM 705 C CA . GLN A 1 93 ? 16.424 16.948 36.272 1.00 16.09 93 GLN A CA 1
ATOM 706 C C . GLN A 1 93 ? 17.937 16.747 36.724 1.00 16.00 93 GLN A C 1
ATOM 707 O O 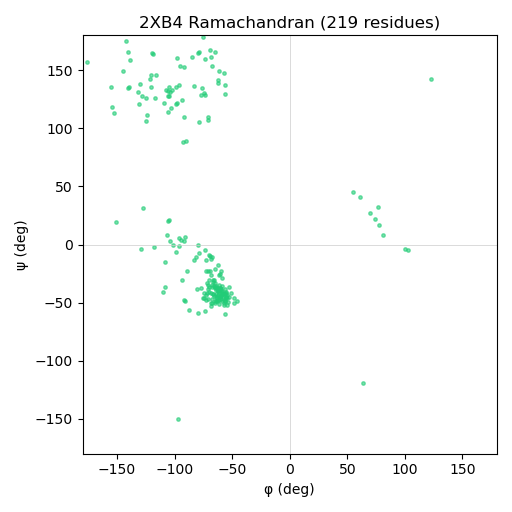. GLN A 1 93 ? 18.572 17.651 37.275 1.00 16.71 93 GLN A O 1
ATOM 713 N N . LYS A 1 94 ? 18.489 15.565 36.515 1.00 14.65 94 LYS A N 1
ATOM 714 C CA . LYS A 1 94 ? 19.944 15.346 36.930 1.00 15.19 94 LYS A CA 1
ATOM 715 C C . LYS A 1 94 ? 20.833 16.310 36.154 1.00 14.30 94 LYS A C 1
ATOM 716 O O . LYS A 1 94 ? 21.817 16.899 36.729 1.00 15.59 94 LYS A O 1
ATOM 722 N N . LEU A 1 95 ? 20.501 16.507 34.872 1.00 12.81 95 LEU A N 1
ATOM 723 C CA . LEU A 1 95 ? 21.288 17.454 34.050 1.00 12.90 95 LEU A CA 1
ATOM 724 C C . LEU A 1 95 ? 21.162 18.906 34.581 1.00 15.52 95 LEU A C 1
ATOM 725 O O . LEU A 1 95 ? 22.152 19.624 34.728 1.00 14.76 95 LEU A O 1
ATOM 730 N N . PHE A 1 96 ? 19.933 19.334 34.839 1.00 14.07 96 PHE A N 1
ATOM 731 C CA . PHE A 1 96 ? 19.749 20.657 35.401 1.00 15.60 96 PHE A CA 1
ATOM 732 C C . PHE A 1 96 ? 20.568 20.856 36.729 1.00 15.18 96 PHE A C 1
ATOM 733 O O . PHE A 1 96 ? 21.255 21.875 36.900 1.00 15.85 96 PHE A O 1
ATOM 741 N N . GLU A 1 97 ? 20.536 19.878 37.644 1.00 15.85 97 GLU A N 1
ATOM 742 C CA . GLU A 1 97 ? 21.250 20.024 38.926 1.00 18.46 97 GLU A CA 1
ATOM 743 C C . GLU A 1 97 ? 22.763 20.040 38.696 1.00 18.77 97 GLU A C 1
ATOM 744 O O . GLU A 1 97 ? 23.493 20.811 39.334 1.00 18.45 97 GLU A O 1
ATOM 750 N N . ALA A 1 98 ? 23.212 19.263 37.703 1.00 16.23 98 ALA A N 1
ATOM 751 C CA . ALA A 1 98 ? 24.663 19.202 37.387 1.00 16.12 98 ALA A CA 1
ATOM 752 C C . ALA A 1 98 ? 25.150 20.525 36.761 1.00 16.98 98 ALA A C 1
ATOM 753 O O . ALA A 1 98 ? 26.293 21.003 37.029 1.00 16.72 98 ALA A O 1
ATOM 755 N N . LEU A 1 99 ? 24.342 21.104 35.877 1.00 15.84 99 LEU A N 1
ATOM 756 C CA . LEU A 1 99 ? 24.650 22.405 35.302 1.00 17.37 99 LEU A CA 1
ATOM 757 C C . LEU A 1 99 ? 24.680 23.523 36.394 1.00 18.41 99 LEU A C 1
ATOM 758 O O . LEU A 1 99 ? 25.581 24.334 36.436 1.00 18.93 99 LEU A O 1
ATOM 763 N N . GLN A 1 100 ? 23.705 23.525 37.294 1.00 18.28 100 GLN A N 1
ATOM 764 C CA . GLN A 1 100 ? 23.740 24.490 38.409 1.00 22.02 100 GLN A CA 1
ATOM 765 C C . GLN A 1 100 ? 25.010 24.336 39.280 1.00 22.43 100 GLN A C 1
ATOM 766 O O . GLN A 1 100 ? 25.635 25.343 39.670 1.00 24.43 100 GLN A O 1
ATOM 772 N N . GLU A 1 101 ? 25.387 23.100 39.593 1.00 21.19 101 GLU A N 1
ATOM 773 C CA . GLU A 1 101 ? 26.569 22.841 40.451 1.00 24.34 101 GLU A CA 1
ATOM 774 C C . GLU A 1 101 ? 27.850 23.400 39.768 1.00 23.42 101 GLU A C 1
ATOM 775 O O . GLU A 1 101 ? 28.812 23.741 40.433 1.00 24.39 101 GLU A O 1
ATOM 777 N N . LYS A 1 102 ? 27.859 23.500 38.451 1.00 21.58 102 LYS A N 1
ATOM 778 C CA . LYS A 1 102 ? 29.067 23.992 37.739 1.00 23.77 102 LYS A CA 1
ATOM 779 C C . LYS A 1 102 ? 28.900 25.426 37.268 1.00 23.32 102 LYS A C 1
ATOM 780 O O . LYS A 1 102 ? 29.774 25.961 36.526 1.00 26.86 102 LYS A O 1
ATOM 786 N N . GLY A 1 103 ? 27.763 26.041 37.607 1.00 21.73 103 GLY A N 1
ATOM 787 C CA . GLY A 1 103 ? 27.532 27.452 37.285 1.00 21.28 103 GLY A CA 1
ATOM 788 C C . GLY A 1 103 ? 27.358 27.676 35.811 1.00 22.97 103 GLY A C 1
ATOM 789 O O . GLY A 1 103 ? 27.648 28.742 35.311 1.00 24.46 103 GLY A O 1
ATOM 790 N N . MET A 1 104 ? 26.884 26.675 35.105 1.00 22.37 104 MET A N 1
ATOM 791 C CA . MET A 1 104 ? 26.718 26.788 33.666 1.00 25.77 104 MET A CA 1
ATOM 792 C C . MET A 1 104 ? 25.234 27.111 33.374 1.00 25.46 104 MET A C 1
ATOM 793 O O . MET A 1 104 ? 24.330 26.347 33.746 1.00 23.74 104 MET A O 1
ATOM 798 N N . LYS A 1 105 ? 24.985 28.232 32.723 1.00 23.34 105 LYS A N 1
ATOM 799 C CA . LYS A 1 105 ? 23.622 28.759 32.548 1.00 24.39 105 LYS A CA 1
ATOM 800 C C . LYS A 1 105 ? 23.023 28.377 31.224 1.00 22.45 105 LYS A C 1
ATOM 801 O O . LYS A 1 105 ? 23.675 28.449 30.182 1.00 23.51 105 LYS A O 1
ATOM 807 N N . ILE A 1 106 ? 21.770 27.988 31.266 1.00 20.86 106 ILE A N 1
ATOM 808 C CA . ILE A 1 106 ? 20.981 27.812 30.023 1.00 19.41 106 ILE A CA 1
ATOM 809 C C . ILE A 1 106 ? 20.424 29.185 29.602 1.00 20.35 106 ILE A C 1
ATOM 810 O O . ILE A 1 106 ? 19.927 29.957 30.461 1.00 20.28 106 ILE A O 1
ATOM 815 N N . ASN A 1 107 ? 20.509 29.484 28.306 1.00 18.07 107 ASN A N 1
ATOM 816 C CA . ASN A 1 107 ? 20.033 30.769 27.783 1.00 18.77 107 ASN A CA 1
ATOM 817 C C . ASN A 1 107 ? 18.770 30.573 26.973 1.00 17.44 107 ASN A C 1
ATOM 818 O O . ASN A 1 107 ? 17.899 31.421 27.008 1.00 19.67 107 ASN A O 1
ATOM 823 N N . PHE A 1 108 ? 18.654 29.477 26.232 1.00 15.55 108 PHE A N 1
ATOM 824 C CA . PHE A 1 108 ? 17.493 29.216 25.426 1.00 17.12 108 PHE A CA 1
ATOM 825 C C . PHE A 1 108 ? 17.189 27.722 25.406 1.00 16.89 108 PHE A C 1
ATOM 826 O O . PHE A 1 108 ? 18.105 26.895 25.372 1.00 15.04 108 PHE A O 1
ATOM 834 N N . VAL A 1 109 ? 15.915 27.380 25.282 1.00 15.03 109 VAL A N 1
ATOM 835 C CA . VAL A 1 109 ? 15.587 25.978 25.007 1.00 15.17 109 VAL A CA 1
ATOM 836 C C . VAL A 1 109 ? 14.680 26.056 23.816 1.00 15.13 109 VAL A C 1
ATOM 837 O O . VAL A 1 109 ? 13.676 26.820 23.819 1.00 16.62 109 VAL A O 1
ATOM 841 N N . ILE A 1 110 ? 15.017 25.303 22.782 1.00 15.04 110 ILE A N 1
ATOM 842 C CA . ILE A 1 110 ? 14.178 25.306 21.554 1.00 13.80 110 ILE A CA 1
ATOM 843 C C . ILE A 1 110 ? 13.397 23.981 21.434 1.00 15.40 110 ILE A C 1
ATOM 844 O O . ILE A 1 110 ? 13.980 22.896 21.539 1.00 15.81 110 ILE A O 1
ATOM 849 N N . GLU A 1 111 ? 12.107 24.052 21.142 1.00 13.97 111 GLU A N 1
ATOM 850 C CA . GLU A 1 111 ? 11.358 22.831 20.907 1.00 13.90 111 GLU A CA 1
ATOM 851 C C . GLU A 1 111 ? 10.707 22.965 19.547 1.00 12.96 111 GLU A C 1
ATOM 852 O O . GLU A 1 111 ? 9.984 23.944 19.299 1.00 15.80 111 GLU A O 1
ATOM 858 N N . ILE A 1 112 ? 10.935 21.983 18.670 1.00 11.88 112 ILE A N 1
ATOM 859 C CA . ILE A 1 112 ? 10.227 21.941 17.394 1.00 12.56 112 ILE A CA 1
ATOM 860 C C . ILE A 1 112 ? 8.972 21.054 17.576 1.00 14.09 112 ILE A C 1
ATOM 861 O O . ILE A 1 112 ? 9.089 19.889 17.959 1.00 16.09 112 ILE A O 1
ATOM 866 N N . LEU A 1 113 ? 7.796 21.614 17.269 1.00 15.84 113 LEU A N 1
ATOM 867 C CA . LEU A 1 113 ? 6.474 21.012 17.598 1.00 16.96 113 LEU A CA 1
ATOM 868 C C . LEU A 1 113 ? 5.974 20.448 16.308 1.00 16.79 113 LEU A C 1
ATOM 869 O O . LEU A 1 113 ? 5.952 21.186 15.288 1.00 15.56 113 LEU A O 1
ATOM 874 N N . LEU A 1 114 ? 5.518 19.191 16.349 1.00 16.35 114 LEU A N 1
ATOM 875 C CA . LEU A 1 114 ? 4.887 18.579 15.183 1.00 16.12 114 LEU A CA 1
ATOM 876 C C . LEU A 1 114 ? 3.962 17.457 15.731 1.00 15.84 114 LEU A C 1
ATOM 877 O O . LEU A 1 114 ? 4.392 16.715 16.612 1.00 15.02 114 LEU A O 1
ATOM 882 N N . PRO A 1 115 ? 2.713 17.322 15.227 1.00 16.42 115 PRO A N 1
ATOM 883 C CA . PRO A 1 115 ? 2.011 16.134 15.668 1.00 17.94 115 PRO A CA 1
ATOM 884 C C . PRO A 1 115 ? 2.701 14.835 15.248 1.00 14.95 115 PRO A C 1
ATOM 885 O O . PRO A 1 115 ? 3.295 14.750 14.169 1.00 13.88 115 PRO A O 1
ATOM 889 N N . ARG A 1 116 ? 2.670 13.852 16.147 1.00 16.40 116 ARG A N 1
ATOM 890 C CA . ARG A 1 116 ? 3.312 12.569 15.875 1.00 14.61 116 ARG A CA 1
ATOM 891 C C . ARG A 1 116 ? 2.876 11.976 14.521 1.00 15.38 116 ARG A C 1
ATOM 892 O O . ARG A 1 116 ? 3.738 11.511 13.803 1.00 16.26 116 ARG A O 1
ATOM 900 N N . GLU A 1 117 ? 1.597 12.028 14.118 1.00 14.62 117 GLU A N 1
ATOM 901 C CA . GLU A 1 117 ? 1.156 11.385 12.817 1.00 17.40 117 GLU A CA 1
ATOM 902 C C . GLU A 1 117 ? 1.865 12.141 11.633 1.00 14.93 117 GLU A C 1
ATOM 903 O O . GLU A 1 117 ? 2.255 11.536 10.608 1.00 14.77 117 GLU A O 1
ATOM 909 N N . VAL A 1 118 ? 2.000 13.429 11.795 1.00 14.06 118 VAL A N 1
ATOM 910 C CA . VAL A 1 118 ? 2.679 14.296 10.804 1.00 13.26 118 VAL A CA 1
ATOM 911 C C . VAL A 1 118 ? 4.176 13.935 10.695 1.00 13.45 118 VAL A C 1
ATOM 912 O O . VAL A 1 118 ? 4.698 13.722 9.605 1.00 13.85 118 VAL A O 1
ATOM 916 N N . ALA A 1 119 ? 4.852 13.861 11.855 1.00 14.18 119 ALA A N 1
ATOM 917 C CA . ALA A 1 119 ? 6.253 13.440 11.925 1.00 12.19 119 ALA A CA 1
ATOM 918 C C . ALA A 1 119 ? 6.455 12.058 11.209 1.00 14.05 119 ALA A C 1
ATOM 919 O O . ALA A 1 119 ? 7.396 11.885 10.415 1.00 12.82 119 ALA A O 1
ATOM 921 N N . LYS A 1 120 ? 5.619 11.063 11.534 1.00 12.96 120 LYS A N 1
ATOM 922 C CA . LYS A 1 120 ? 5.796 9.717 10.927 1.00 14.75 120 LYS A CA 1
ATOM 923 C C . LYS A 1 120 ? 5.617 9.822 9.423 1.00 15.14 120 LYS A C 1
ATOM 924 O O . LYS A 1 120 ? 6.367 9.218 8.659 1.00 14.76 120 LYS A O 1
ATOM 930 N N . ASN A 1 121 ? 4.562 10.490 8.985 1.00 14.65 121 ASN A N 1
ATOM 931 C CA . ASN A 1 121 ? 4.351 10.631 7.530 1.00 17.95 121 ASN A CA 1
ATOM 932 C C . ASN A 1 121 ? 5.453 11.381 6.797 1.00 16.01 121 ASN A C 1
ATOM 933 O O . ASN A 1 121 ? 5.855 11.005 5.707 1.00 17.73 121 ASN A O 1
ATOM 938 N N . ARG A 1 122 ? 5.984 12.404 7.418 1.00 16.20 122 ARG A N 1
ATOM 939 C CA . ARG A 1 122 ? 7.181 13.039 6.812 1.00 15.92 122 ARG A CA 1
ATOM 940 C C . ARG A 1 122 ? 8.388 12.110 6.663 1.00 16.51 122 ARG A C 1
ATOM 941 O O . ARG A 1 122 ? 9.139 12.288 5.698 1.00 19.24 122 ARG A O 1
ATOM 949 N N . ILE A 1 123 ? 8.638 11.205 7.625 1.00 13.58 123 ILE A N 1
ATOM 950 C CA . ILE A 1 123 ? 9.744 10.286 7.464 1.00 12.35 123 ILE A CA 1
ATOM 951 C C . ILE A 1 123 ? 9.399 9.310 6.302 1.00 12.51 123 ILE A C 1
ATOM 952 O O . ILE A 1 123 ? 10.238 9.046 5.430 1.00 13.65 123 ILE A O 1
ATOM 957 N N . MET A 1 124 ? 8.197 8.696 6.352 1.00 12.46 124 MET A N 1
ATOM 958 C CA . MET A 1 124 ? 7.869 7.589 5.378 1.00 13.84 124 MET A CA 1
ATOM 959 C C . MET A 1 124 ? 7.726 8.157 3.983 1.00 11.45 124 MET A C 1
ATOM 960 O O . MET A 1 124 ? 7.945 7.444 3.024 1.00 14.90 124 MET A O 1
ATOM 965 N N . GLY A 1 125 ? 7.434 9.450 3.874 1.00 11.39 125 GLY A N 1
ATOM 966 C CA . GLY A 1 125 ? 7.160 10.100 2.555 1.00 10.91 125 GLY A CA 1
ATOM 967 C C . GLY A 1 125 ? 8.422 10.475 1.777 1.00 12.78 125 GLY A C 1
ATOM 968 O O . GLY A 1 125 ? 8.373 10.816 0.557 1.00 13.28 125 GLY A O 1
ATOM 969 N N . ARG A 1 126 ? 9.586 10.398 2.407 1.00 11.81 126 ARG A N 1
ATOM 970 C CA . ARG A 1 126 ? 10.832 10.771 1.702 1.00 11.22 126 ARG A CA 1
ATOM 971 C C . ARG A 1 126 ? 11.094 9.866 0.489 1.00 9.89 126 ARG A C 1
ATOM 972 O O . ARG A 1 126 ? 10.962 8.623 0.601 1.00 11.06 126 ARG A O 1
ATOM 980 N N . ARG A 1 127 ? 11.535 10.441 -0.612 1.00 9.25 127 ARG A N 1
ATOM 981 C CA . ARG A 1 127 ? 11.877 9.673 -1.853 1.00 11.36 127 ARG A CA 1
ATOM 982 C C . ARG A 1 127 ? 13.234 10.181 -2.268 1.00 13.40 127 ARG A C 1
ATOM 983 O O . ARG A 1 127 ? 13.458 11.386 -2.234 1.00 13.77 127 ARG A O 1
ATOM 991 N N . ILE A 1 128 ? 14.178 9.255 -2.555 1.00 14.10 128 ILE A N 1
ATOM 992 C CA . ILE A 1 128 ? 15.553 9.684 -2.858 1.00 12.18 128 ILE A CA 1
ATOM 993 C C . ILE A 1 128 ? 15.738 9.625 -4.358 1.00 13.28 128 ILE A C 1
ATOM 994 O O . ILE A 1 128 ? 15.395 8.623 -4.999 1.00 13.58 128 ILE A O 1
ATOM 999 N N . CYS A 1 129 ? 16.303 10.703 -4.933 1.00 13.56 129 CYS A N 1
ATOM 1000 C CA . CYS A 1 129 ? 16.655 10.730 -6.332 1.00 12.39 129 CYS A CA 1
ATOM 1001 C C . CYS A 1 129 ? 17.906 9.913 -6.652 1.00 14.26 129 CYS A C 1
ATOM 1002 O O . CYS A 1 129 ? 18.975 10.082 -6.021 1.00 15.33 129 CYS A O 1
ATOM 1005 N N . LYS A 1 130 ? 17.796 9.065 -7.664 1.00 14.05 130 LYS A N 1
ATOM 1006 C CA . LYS A 1 130 ? 18.924 8.251 -8.136 1.00 16.29 130 LYS A CA 1
ATOM 1007 C C . LYS A 1 130 ? 20.078 9.088 -8.631 1.00 17.17 130 LYS A C 1
ATOM 1008 O O . LYS A 1 130 ? 21.246 8.724 -8.441 1.00 16.72 130 LYS A O 1
ATOM 1014 N N . ASN A 1 131 ? 19.773 10.237 -9.248 1.00 15.08 131 ASN A N 1
ATOM 1015 C CA . ASN A 1 131 ? 20.844 11.037 -9.893 1.00 17.75 131 ASN A CA 1
ATOM 1016 C C . ASN A 1 131 ? 21.587 11.872 -8.855 1.00 16.85 131 ASN A C 1
ATOM 1017 O O . ASN A 1 131 ? 22.812 12.096 -8.996 1.00 16.72 131 ASN A O 1
ATOM 1022 N N . ASN A 1 132 ? 20.854 12.404 -7.879 1.00 16.25 132 ASN A N 1
ATOM 1023 C CA . ASN A 1 132 ? 21.532 13.218 -6.865 1.00 17.25 132 ASN A CA 1
ATOM 1024 C C . ASN A 1 132 ? 20.749 13.160 -5.554 1.00 15.56 132 ASN A C 1
ATOM 1025 O O . ASN A 1 132 ? 19.623 13.670 -5.482 1.00 14.74 132 ASN A O 1
ATOM 1030 N N . PRO A 1 133 ? 21.327 12.539 -4.510 1.00 16.15 133 PRO A N 1
ATOM 1031 C CA . PRO A 1 133 ? 20.524 12.289 -3.280 1.00 17.50 133 PRO A CA 1
ATOM 1032 C C . PRO A 1 133 ? 20.215 13.601 -2.513 1.00 18.17 133 PRO A C 1
ATOM 1033 O O . PRO A 1 133 ? 19.368 13.592 -1.653 1.00 23.92 133 PRO A O 1
ATOM 1037 N N . ASN A 1 134 ? 20.823 14.714 -2.903 1.00 21.19 134 ASN A N 1
ATOM 1038 C CA . ASN A 1 134 ? 20.585 16.036 -2.252 1.00 20.88 134 ASN A CA 1
ATOM 1039 C C . ASN A 1 134 ? 19.203 16.554 -2.639 1.00 19.56 134 ASN A C 1
ATOM 1040 O O . ASN A 1 134 ? 18.673 17.395 -1.888 1.00 18.19 134 ASN A O 1
ATOM 1045 N N . HIS A 1 135 ? 18.625 16.098 -3.774 1.00 15.82 135 HIS A N 1
ATOM 1046 C CA . HIS A 1 135 ? 17.347 16.721 -4.337 1.00 15.58 135 HIS A CA 1
ATOM 1047 C C . HIS A 1 135 ? 16.117 16.390 -3.456 1.00 14.15 135 HIS A C 1
ATOM 1048 O O . HIS A 1 135 ? 15.711 15.263 -3.458 1.00 15.24 135 HIS A O 1
ATOM 1055 N N . PRO A 1 136 ? 15.535 17.377 -2.729 1.00 14.16 136 PRO A N 1
ATOM 1056 C CA . PRO A 1 136 ? 14.483 16.962 -1.760 1.00 14.04 136 PRO A CA 1
ATOM 1057 C C . PRO A 1 136 ? 13.166 16.577 -2.441 1.00 13.76 136 PRO A C 1
ATOM 1058 O O . PRO A 1 136 ? 12.655 17.332 -3.291 1.00 14.56 136 PRO A O 1
ATOM 1062 N N . ASN A 1 137 ? 12.630 15.403 -2.106 1.00 12.37 137 ASN A N 1
ATOM 1063 C CA . ASN A 1 137 ? 11.321 14.944 -2.621 1.00 13.57 137 ASN A CA 1
ATOM 1064 C C . ASN A 1 137 ? 10.603 14.285 -1.457 1.00 13.43 137 ASN A C 1
ATOM 1065 O O . ASN A 1 137 ? 11.207 13.477 -0.759 1.00 10.89 137 ASN A O 1
ATOM 1070 N N . ASN A 1 138 ? 9.320 14.599 -1.289 1.00 13.64 138 ASN A N 1
ATOM 1071 C CA . ASN A 1 138 ? 8.601 14.004 -0.199 1.00 15.62 138 ASN A CA 1
ATOM 1072 C C . ASN A 1 138 ? 7.125 13.978 -0.589 1.00 15.05 138 ASN A C 1
ATOM 1073 O O . ASN A 1 138 ? 6.514 15.046 -0.762 1.00 17.31 138 ASN A O 1
ATOM 1078 N N . ILE A 1 139 ? 6.549 12.772 -0.678 1.00 16.76 139 ILE A N 1
ATOM 1079 C CA . ILE A 1 139 ? 5.150 12.642 -1.010 1.00 19.78 139 ILE A CA 1
ATOM 1080 C C . ILE A 1 139 ? 4.187 13.289 0.038 1.00 19.63 139 ILE A C 1
ATOM 1081 O O . ILE A 1 139 ? 3.096 13.624 -0.306 1.00 21.05 139 ILE A O 1
ATOM 1086 N N . PHE A 1 140 ? 4.635 13.567 1.250 1.00 19.10 140 PHE A N 1
ATOM 1087 C CA A PHE A 1 140 ? 3.772 14.096 2.312 0.50 19.75 140 PHE A CA 1
ATOM 1088 C CA B PHE A 1 140 ? 3.765 14.116 2.261 0.50 20.14 140 PHE A CA 1
ATOM 1089 C C . PHE A 1 140 ? 4.026 15.587 2.612 1.00 20.48 140 PHE A C 1
ATOM 1090 O O . PHE A 1 140 ? 3.422 16.147 3.552 1.00 21.33 140 PHE A O 1
ATOM 1105 N N . ILE A 1 141 ? 4.914 16.229 1.849 1.00 19.55 141 ILE A N 1
ATOM 1106 C CA . ILE A 1 141 ? 5.251 17.660 2.089 1.00 19.00 141 ILE A CA 1
ATOM 1107 C C . ILE A 1 141 ? 4.978 18.372 0.731 1.00 19.14 141 ILE A C 1
ATOM 1108 O O . ILE A 1 141 ? 5.743 18.173 -0.276 1.00 16.82 141 ILE A O 1
ATOM 1113 N N . ASP A 1 142 ? 3.888 19.131 0.692 1.00 21.56 142 ASP A N 1
ATOM 1114 C CA . ASP A 1 142 ? 3.345 19.661 -0.605 1.00 23.94 142 ASP A CA 1
ATOM 1115 C C . ASP A 1 142 ? 4.427 20.443 -1.325 1.00 23.58 142 ASP A C 1
ATOM 1116 O O . ASP A 1 142 ? 4.512 20.318 -2.528 1.00 23.44 142 ASP A O 1
ATOM 1121 N N . ALA A 1 143 ? 5.226 21.269 -0.616 1.00 23.72 143 ALA A N 1
ATOM 1122 C CA . ALA A 1 143 ? 6.205 22.150 -1.337 1.00 25.35 143 ALA A CA 1
ATOM 1123 C C . ALA A 1 143 ? 7.307 21.386 -2.083 1.00 22.91 143 ALA A C 1
ATOM 1124 O O . ALA A 1 143 ? 7.951 21.929 -3.031 1.00 22.60 143 ALA A O 1
ATOM 1126 N N . ILE A 1 144 ? 7.544 20.133 -1.682 1.00 21.56 144 ILE A N 1
ATOM 1127 C CA . ILE A 1 144 ? 8.553 19.307 -2.365 1.00 18.34 144 ILE A CA 1
ATOM 1128 C C . ILE A 1 144 ? 8.021 17.930 -2.820 1.00 18.89 144 ILE A C 1
ATOM 1129 O O . ILE A 1 144 ? 8.786 16.975 -2.885 1.00 16.34 144 ILE A O 1
ATOM 1134 N N . LYS A 1 145 ? 6.725 17.826 -3.169 1.00 17.88 145 LYS A N 1
ATOM 1135 C CA . LYS A 1 145 ? 6.108 16.649 -3.764 1.00 20.07 145 LYS A CA 1
ATOM 1136 C C . LYS A 1 145 ? 6.832 16.306 -5.013 1.00 19.75 145 LYS A C 1
ATOM 1137 O O . LYS A 1 145 ? 7.269 17.238 -5.726 1.00 20.66 145 LYS A O 1
ATOM 1143 N N . PRO A 1 146 ? 6.909 15.000 -5.354 1.00 18.89 146 PRO A N 1
ATOM 1144 C CA . PRO A 1 146 ? 7.572 14.621 -6.602 1.00 18.89 146 PRO A CA 1
ATOM 1145 C C . PRO A 1 146 ? 6.780 15.043 -7.781 1.00 21.54 146 PRO A C 1
ATOM 1146 O O . PRO A 1 146 ? 5.597 15.417 -7.614 1.00 21.44 146 PRO A O 1
ATOM 1150 N N . ASN A 1 147 ? 7.409 14.985 -8.960 1.00 22.91 147 ASN A N 1
ATOM 1151 C CA . ASN A 1 147 ? 6.726 15.245 -10.216 1.00 26.07 147 ASN A CA 1
ATOM 1152 C C . ASN A 1 147 ? 6.242 13.897 -10.741 1.00 27.11 147 ASN A C 1
ATOM 1153 O O . ASN A 1 147 ? 6.967 13.215 -11.482 1.00 26.98 147 ASN A O 1
ATOM 1158 N N . GLY A 1 148 ? 5.036 13.495 -10.331 1.00 28.16 148 GLY A N 1
ATOM 1159 C CA . GLY A 1 148 ? 4.558 12.130 -10.559 1.00 30.48 148 GLY A CA 1
ATOM 1160 C C . GLY A 1 148 ? 5.409 11.081 -9.838 1.00 29.30 148 GLY A C 1
ATOM 1161 O O . GLY A 1 148 ? 5.517 11.113 -8.623 1.00 29.75 148 GLY A O 1
ATOM 1162 N N . ASP A 1 149 ? 6.027 10.159 -10.562 1.00 28.23 149 ASP A N 1
ATOM 1163 C CA . ASP A 1 149 ? 6.950 9.203 -9.936 1.00 26.46 149 ASP A CA 1
ATOM 1164 C C . ASP A 1 149 ? 8.391 9.643 -9.986 1.00 22.87 149 ASP A C 1
ATOM 1165 O O . ASP A 1 149 ? 9.216 8.864 -9.610 1.00 23.04 149 ASP A O 1
ATOM 1170 N N . VAL A 1 150 ? 8.692 10.836 -10.499 1.00 19.65 150 VAL A N 1
ATOM 1171 C CA . VAL A 1 150 ? 10.113 11.248 -10.664 1.00 16.82 150 VAL A CA 1
ATOM 1172 C C . VAL A 1 150 ? 10.530 12.480 -9.906 1.00 14.91 150 VAL A C 1
ATOM 1173 O O . VAL A 1 150 ? 9.703 13.278 -9.406 1.00 16.05 150 VAL A O 1
ATOM 1177 N N . CYS A 1 151 ? 11.858 12.641 -9.803 1.00 12.72 151 CYS A N 1
ATOM 1178 C CA . CYS A 1 151 ? 12.425 13.763 -9.038 1.00 13.42 151 CYS A CA 1
ATOM 1179 C C . CYS A 1 151 ? 11.916 15.115 -9.544 1.00 12.80 151 CYS A C 1
ATOM 1180 O O . CYS A 1 151 ? 11.979 15.355 -10.749 1.00 15.02 151 CYS A O 1
ATOM 1183 N N . ARG A 1 152 ? 11.418 15.995 -8.649 1.00 15.27 152 ARG A N 1
ATOM 1184 C CA . ARG A 1 152 ? 10.873 17.306 -9.029 1.00 14.62 152 ARG A CA 1
ATOM 1185 C C . ARG A 1 152 ? 11.970 18.292 -9.442 1.00 16.62 152 ARG A C 1
ATOM 1186 O O . ARG A 1 152 ? 11.676 19.352 -9.986 1.00 16.27 152 ARG A O 1
ATOM 1194 N N . VAL A 1 153 ? 13.234 17.974 -9.151 1.00 14.05 153 VAL A N 1
ATOM 1195 C CA . VAL A 1 153 ? 14.358 18.877 -9.519 1.00 12.82 153 VAL A CA 1
ATOM 1196 C C . VAL A 1 153 ? 14.889 18.489 -10.885 1.00 13.50 153 VAL A C 1
ATOM 1197 O O . VAL A 1 153 ? 15.108 19.355 -11.719 1.00 17.32 153 VAL A O 1
ATOM 1201 N N . CYS A 1 154 ? 15.136 17.196 -11.120 1.00 14.26 154 CYS A N 1
ATOM 1202 C CA . CYS A 1 154 ? 15.870 16.809 -12.340 1.00 15.85 154 CYS A CA 1
ATOM 1203 C C . CYS A 1 154 ? 15.208 15.717 -13.171 1.00 15.47 154 CYS A C 1
ATOM 1204 O O . CYS A 1 154 ? 15.716 15.386 -14.259 1.00 15.91 154 CYS A O 1
ATOM 1207 N N . GLY A 1 155 ? 14.103 15.160 -12.696 1.00 15.91 155 GLY A N 1
ATOM 1208 C CA . GLY A 1 155 ? 13.374 14.111 -13.427 1.00 15.48 155 GLY A CA 1
ATOM 1209 C C . GLY A 1 155 ? 13.983 12.728 -13.250 1.00 16.87 155 GLY A C 1
ATOM 1210 O O . GLY A 1 155 ? 13.515 11.757 -13.844 1.00 18.00 155 GLY A O 1
ATOM 1211 N N . GLY A 1 156 ? 14.959 12.589 -12.366 1.00 16.14 156 GLY A N 1
ATOM 1212 C CA . GLY A 1 156 ? 15.540 11.258 -12.099 1.00 17.72 156 GLY A CA 1
ATOM 1213 C C . GLY A 1 156 ? 14.564 10.323 -11.401 1.00 17.84 156 GLY A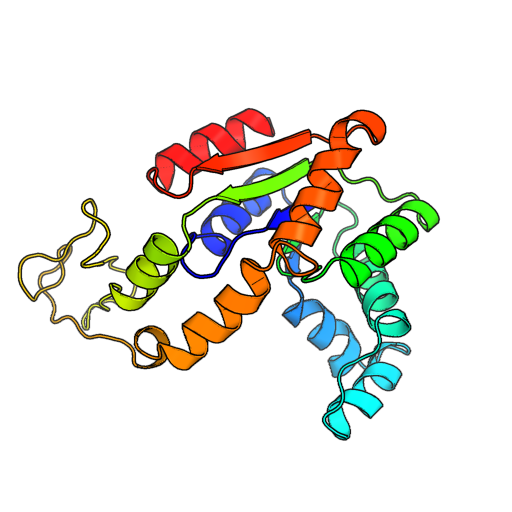 C 1
ATOM 1214 O O . GLY A 1 156 ? 13.579 10.728 -10.776 1.00 15.94 156 GLY A O 1
ATOM 1215 N N . ALA A 1 157 ? 14.869 9.044 -11.484 1.00 17.69 157 ALA A N 1
ATOM 1216 C CA . ALA A 1 157 ? 14.086 8.034 -10.773 1.00 17.78 157 ALA A CA 1
ATOM 1217 C C . ALA A 1 157 ? 14.127 8.231 -9.272 1.00 16.01 157 ALA A C 1
ATOM 1218 O O . ALA A 1 157 ? 15.151 8.696 -8.713 1.00 14.67 157 ALA A O 1
ATOM 1220 N N . LEU A 1 158 ? 13.034 7.831 -8.600 1.00 15.88 158 LEU A N 1
ATOM 1221 C CA . LEU A 1 158 ? 12.904 8.009 -7.106 1.00 14.90 158 LEU A CA 1
ATOM 1222 C C . LEU A 1 158 ? 12.836 6.638 -6.457 1.00 16.46 158 LEU A C 1
ATOM 1223 O O . LEU A 1 158 ? 12.246 5.699 -7.007 1.00 17.33 158 LEU A O 1
ATOM 1228 N N . SER A 1 159 ? 13.394 6.513 -5.271 1.00 15.21 159 SER A N 1
ATOM 1229 C CA . SER A 1 159 ? 13.122 5.285 -4.526 1.00 16.83 159 SER A CA 1
ATOM 1230 C C . SER A 1 159 ? 12.929 5.571 -3.077 1.00 16.81 159 SER A C 1
ATOM 1231 O O . SER A 1 159 ? 13.270 6.662 -2.605 1.00 15.84 159 SER A O 1
ATOM 1234 N N . ALA A 1 160 ? 12.391 4.590 -2.346 1.00 16.84 160 ALA A N 1
ATOM 1235 C CA . ALA A 1 160 ? 12.243 4.744 -0.920 1.00 15.42 160 ALA A CA 1
ATOM 1236 C C . ALA A 1 160 ? 13.431 4.118 -0.168 1.00 15.61 160 ALA A C 1
ATOM 1237 O O . ALA A 1 160 ? 14.038 3.174 -0.685 1.00 14.19 160 ALA A O 1
ATOM 1239 N N . ARG A 1 161 ? 13.746 4.602 1.037 1.00 13.86 161 ARG A N 1
ATOM 1240 C CA . ARG A 1 161 ? 14.800 3.920 1.840 1.00 14.87 161 ARG A CA 1
ATOM 1241 C C . ARG A 1 161 ? 14.125 3.017 2.849 1.00 15.66 161 ARG A C 1
ATOM 1242 O O . ARG A 1 161 ? 13.188 3.441 3.523 1.00 16.33 161 ARG A O 1
ATOM 1250 N N . ALA A 1 162 ? 14.645 1.791 2.979 1.00 18.30 162 ALA A N 1
ATOM 1251 C CA . ALA A 1 162 ? 14.010 0.834 3.865 1.00 18.04 162 ALA A CA 1
ATOM 1252 C C . ALA A 1 162 ? 13.869 1.385 5.318 1.00 18.17 162 ALA A C 1
ATOM 1253 O O . ALA A 1 162 ? 12.859 1.125 5.971 1.00 17.44 162 ALA A O 1
ATOM 1255 N N . ASP A 1 163 ? 14.873 2.081 5.858 1.00 17.21 163 ASP A N 1
ATOM 1256 C CA . ASP A 1 163 ? 14.782 2.550 7.264 1.00 18.65 163 ASP A CA 1
ATOM 1257 C C . ASP A 1 163 ? 13.666 3.596 7.445 1.00 17.39 163 ASP A C 1
ATOM 1258 O O . ASP A 1 163 ? 13.094 3.712 8.552 1.00 16.36 163 ASP A O 1
ATOM 1263 N N . ASP A 1 164 ? 13.399 4.380 6.398 1.00 13.91 164 ASP A N 1
ATOM 1264 C CA . ASP A 1 164 ? 12.289 5.343 6.420 1.00 13.57 164 ASP A CA 1
ATOM 1265 C C . ASP A 1 164 ? 10.916 4.643 6.374 1.00 13.45 164 ASP A C 1
ATOM 1266 O O . ASP A 1 164 ? 9.934 5.255 6.792 1.00 14.16 164 ASP A O 1
ATOM 1271 N N . GLN A 1 165 ? 10.863 3.400 5.874 1.00 14.21 165 GLN A N 1
ATOM 1272 C CA . GLN A 1 165 ? 9.643 2.615 5.824 1.00 14.92 165 GLN A CA 1
ATOM 1273 C C . GLN A 1 165 ? 9.471 1.639 6.981 1.00 16.25 165 GLN A C 1
ATOM 1274 O O . GLN A 1 165 ? 8.472 0.887 7.041 1.00 17.15 165 GLN A O 1
ATOM 1280 N N . ASP A 1 166 ? 10.364 1.677 7.960 1.00 16.13 166 ASP A N 1
ATOM 1281 C CA . ASP A 1 166 ? 10.331 0.687 9.045 1.00 18.00 166 ASP A CA 1
ATOM 1282 C C . ASP A 1 166 ? 9.414 1.270 10.168 1.00 18.76 166 ASP A C 1
ATOM 1283 O O . ASP A 1 166 ? 9.864 2.019 11.085 1.00 15.76 166 ASP A O 1
ATOM 1288 N N . GLU A 1 167 ? 8.121 0.983 10.069 1.00 18.73 167 GLU A N 1
ATOM 1289 C CA . GLU A 1 167 ? 7.167 1.615 10.998 1.00 20.90 167 GLU A CA 1
ATOM 1290 C C . GLU A 1 167 ? 7.338 1.163 12.446 1.00 21.50 167 GLU A C 1
ATOM 1291 O O . GLU A 1 167 ? 7.077 1.935 13.339 1.00 20.36 167 GLU A O 1
ATOM 1297 N N . GLY A 1 168 ? 7.755 -0.074 12.685 1.00 21.43 168 GLY A N 1
ATOM 1298 C CA . GLY A 1 168 ? 7.963 -0.511 14.091 1.00 21.80 168 GLY A CA 1
ATOM 1299 C C . GLY A 1 168 ? 9.090 0.331 14.687 1.00 20.09 168 GLY A C 1
ATOM 1300 O O . GLY A 1 168 ? 8.999 0.750 15.818 1.00 19.89 168 GLY A O 1
ATOM 1301 N N . ALA A 1 169 ? 10.147 0.631 13.915 1.00 19.71 169 ALA A N 1
ATOM 1302 C CA . ALA A 1 169 ? 11.290 1.351 14.520 1.00 17.09 169 ALA A CA 1
ATOM 1303 C C . ALA A 1 169 ? 10.928 2.839 14.737 1.00 17.00 169 ALA A C 1
ATOM 1304 O O . ALA A 1 169 ? 11.359 3.439 15.718 1.00 15.50 169 ALA A O 1
ATOM 1306 N N . ILE A 1 170 ? 10.245 3.441 13.757 1.00 14.27 170 ILE A N 1
ATOM 1307 C CA . ILE A 1 170 ? 9.806 4.839 13.828 1.00 13.35 170 ILE A CA 1
ATOM 1308 C C . ILE A 1 170 ? 8.913 4.983 15.076 1.00 12.74 170 ILE A C 1
ATOM 1309 O O . ILE A 1 170 ? 9.140 5.885 15.906 1.00 13.30 170 ILE A O 1
ATOM 1314 N N . ASN A 1 171 ? 7.959 4.041 15.242 1.00 15.64 171 ASN A N 1
ATOM 1315 C CA . ASN A 1 171 ? 7.038 4.079 16.387 1.00 15.31 171 ASN A CA 1
ATOM 1316 C C . ASN A 1 171 ? 7.697 3.912 17.749 1.00 15.19 171 ASN A C 1
ATOM 1317 O O . ASN A 1 171 ? 7.278 4.541 18.717 1.00 14.09 171 ASN A O 1
ATOM 1322 N N . LYS A 1 172 ? 8.729 3.093 17.850 1.00 13.62 172 LYS A N 1
ATOM 1323 C CA . LYS A 1 172 ? 9.366 2.957 19.121 1.00 14.69 172 LYS A CA 1
ATOM 1324 C C . LYS A 1 172 ? 10.152 4.247 19.457 1.00 14.68 172 LYS A C 1
ATOM 1325 O O . LYS A 1 172 ? 10.136 4.625 20.623 1.00 12.98 172 LYS A O 1
ATOM 1331 N N . ARG A 1 173 ? 10.758 4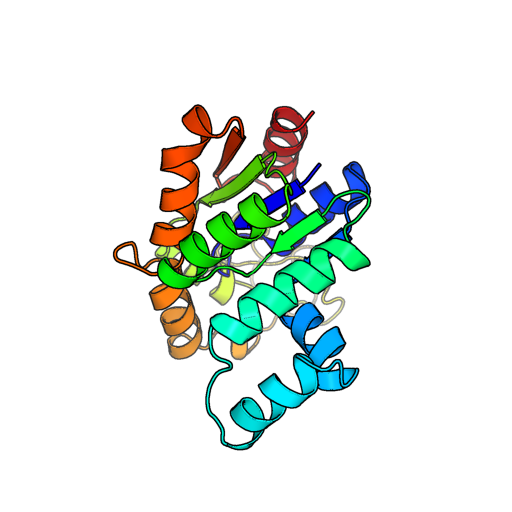.953 18.474 1.00 13.39 173 ARG A N 1
ATOM 1332 C CA . ARG A 1 173 ? 11.405 6.222 18.828 1.00 12.72 173 ARG A CA 1
ATOM 1333 C C . ARG A 1 173 ? 10.348 7.301 19.189 1.00 12.34 173 ARG A C 1
ATOM 1334 O O . ARG A 1 173 ? 10.589 8.107 20.110 1.00 12.32 173 ARG A O 1
ATOM 1342 N N . HIS A 1 174 ? 9.193 7.298 18.489 1.00 10.53 174 HIS A N 1
ATOM 1343 C CA . HIS A 1 174 ? 8.125 8.305 18.797 1.00 11.04 174 HIS A CA 1
ATOM 1344 C C . HIS A 1 174 ? 7.420 8.013 20.124 1.00 11.15 174 HIS A C 1
ATOM 1345 O O . HIS A 1 174 ? 7.040 8.980 20.905 1.00 11.33 174 HIS A O 1
ATOM 1352 N N . ASP A 1 175 ? 7.285 6.719 20.452 1.00 11.58 175 ASP A N 1
ATOM 1353 C CA . ASP A 1 175 ? 6.884 6.312 21.794 1.00 12.95 175 ASP A CA 1
ATOM 1354 C C . ASP A 1 175 ? 7.664 6.982 22.877 1.00 13.02 175 ASP A C 1
ATOM 1355 O O . ASP A 1 175 ? 7.067 7.542 23.811 1.00 15.07 175 ASP A O 1
ATOM 1360 N N . ILE A 1 176 ? 8.987 7.035 22.745 1.00 12.92 176 ILE A N 1
ATOM 1361 C CA . ILE A 1 176 ? 9.762 7.661 23.770 1.00 10.66 176 ILE A CA 1
ATOM 1362 C C . ILE A 1 176 ? 9.614 9.182 23.644 1.00 11.53 176 ILE A C 1
ATOM 1363 O O . ILE A 1 176 ? 9.407 9.866 24.641 1.00 10.96 176 ILE A O 1
ATOM 1368 N N . TYR A 1 177 ? 9.734 9.711 22.416 1.00 9.59 177 TYR A N 1
ATOM 1369 C CA . TYR A 1 177 ? 9.743 11.195 22.260 1.00 10.17 177 TYR A CA 1
ATOM 1370 C C . TYR A 1 177 ? 8.397 11.763 22.791 1.00 11.85 177 TYR A C 1
ATOM 1371 O O . TYR A 1 177 ? 8.347 12.725 23.627 1.00 10.00 177 TYR A O 1
ATOM 1380 N N . TYR A 1 178 ? 7.292 11.100 22.417 1.00 11.01 178 TYR A N 1
ATOM 1381 C CA . TYR A 1 178 ? 5.990 11.747 22.699 1.00 12.44 178 TYR A CA 1
ATOM 1382 C C . TYR A 1 178 ? 5.380 11.379 24.056 1.00 13.23 178 TYR A C 1
ATOM 1383 O O . TYR A 1 178 ? 4.274 11.813 24.383 1.00 14.46 178 TYR A O 1
ATOM 1392 N N . ASN A 1 179 ? 6.143 10.641 24.854 1.00 13.21 179 ASN A N 1
ATOM 1393 C CA . ASN A 1 179 ? 5.731 10.195 26.203 1.00 13.49 179 ASN A CA 1
ATOM 1394 C C . ASN A 1 179 ? 5.741 11.447 27.113 1.00 13.27 179 ASN A C 1
ATOM 1395 O O . ASN A 1 179 ? 6.830 12.005 27.478 1.00 11.66 179 ASN A O 1
ATOM 1400 N N . THR A 1 180 ? 4.551 11.928 27.464 1.00 12.86 180 THR A N 1
ATOM 1401 C CA . THR A 1 180 ? 4.465 13.157 28.284 1.00 12.99 180 THR A CA 1
ATOM 1402 C C . THR A 1 180 ? 4.420 12.759 29.774 1.00 13.75 180 THR A C 1
ATOM 1403 O O . THR A 1 180 ? 4.284 13.639 30.613 1.00 14.69 180 THR A O 1
ATOM 1407 N N . VAL A 1 181 ? 4.518 11.467 30.124 1.00 13.57 181 VAL A N 1
ATOM 1408 C CA . VAL A 1 181 ? 4.599 11.091 31.562 1.00 14.54 181 VAL A CA 1
ATOM 1409 C C . VAL A 1 181 ? 6.070 11.355 31.944 1.00 13.06 181 VAL A C 1
ATOM 1410 O O . VAL A 1 181 ? 6.350 12.061 32.880 1.00 12.52 181 VAL A O 1
ATOM 1414 N N . ASP A 1 182 ? 7.018 10.706 31.263 1.00 12.74 182 ASP A N 1
ATOM 1415 C CA . ASP A 1 182 ? 8.441 10.818 31.692 1.00 12.47 182 ASP A CA 1
ATOM 1416 C C . ASP A 1 182 ? 9.389 10.659 30.497 1.00 11.29 182 ASP A C 1
ATOM 1417 O O . ASP A 1 182 ? 10.580 10.419 30.689 1.00 14.78 182 ASP A O 1
ATOM 1422 N N . GLY A 1 183 ? 8.870 10.857 29.293 1.00 10.72 183 GLY A N 1
ATOM 1423 C CA . GLY A 1 183 ? 9.714 10.685 28.080 1.00 10.76 183 GLY A CA 1
ATOM 1424 C C . GLY A 1 183 ? 10.256 12.072 27.624 1.00 11.17 183 GLY A C 1
ATOM 1425 O O . GLY A 1 183 ? 10.422 13.005 28.459 1.00 10.30 183 GLY A O 1
ATOM 1426 N N . THR A 1 184 ? 10.495 12.253 26.318 1.00 11.52 184 THR A N 1
ATOM 1427 C CA . THR A 1 184 ? 11.237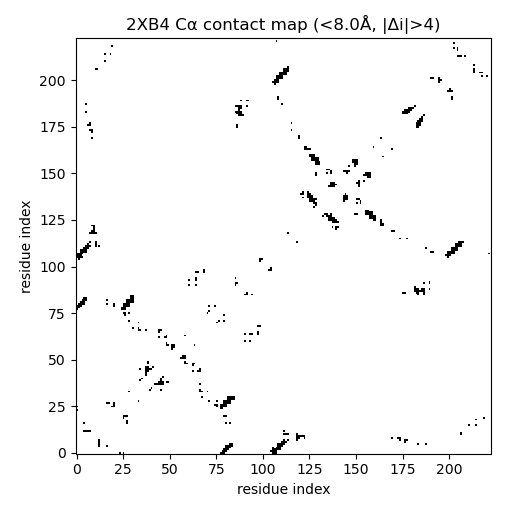 13.464 25.954 1.00 9.81 184 THR A CA 1
ATOM 1428 C C . THR A 1 184 ? 10.409 14.731 25.977 1.00 12.01 184 THR A C 1
ATOM 1429 O O . THR A 1 184 ? 10.930 15.761 26.368 1.00 11.62 184 THR A O 1
ATOM 1433 N N . LEU A 1 185 ? 9.129 14.672 25.551 1.00 11.39 185 LEU A N 1
ATOM 1434 C CA . LEU A 1 185 ? 8.259 15.807 25.758 1.00 12.25 185 LEU A CA 1
ATOM 1435 C C . LEU A 1 185 ? 8.136 16.187 27.240 1.00 11.62 185 LEU A C 1
ATOM 1436 O O . LEU A 1 185 ? 8.071 17.409 27.530 1.00 12.47 185 LEU A O 1
ATOM 1441 N N . ALA A 1 186 ? 7.995 15.197 28.149 1.00 9.39 186 ALA A N 1
ATOM 1442 C CA . ALA A 1 186 ? 7.939 15.542 29.595 1.00 11.45 186 ALA A CA 1
ATOM 1443 C C . ALA A 1 186 ? 9.276 16.266 29.974 1.00 11.57 186 ALA A C 1
ATOM 1444 O O . ALA A 1 186 ? 9.230 17.217 30.747 1.00 12.46 186 ALA A O 1
ATOM 1446 N N . ALA A 1 187 ? 10.419 15.826 29.409 1.00 9.72 187 ALA A N 1
ATOM 1447 C CA . ALA A 1 187 ? 11.684 16.505 29.696 1.00 11.28 187 ALA A CA 1
ATOM 1448 C C . ALA A 1 187 ? 11.684 17.964 29.203 1.00 12.79 187 ALA A C 1
ATOM 1449 O O . ALA A 1 187 ? 12.107 18.909 29.960 1.00 14.67 187 ALA A O 1
ATOM 1451 N N . ALA A 1 188 ? 11.273 18.152 27.945 1.00 11.56 188 ALA A N 1
ATOM 1452 C CA . ALA A 1 188 ? 11.164 19.518 27.359 1.00 12.60 188 ALA A CA 1
ATOM 1453 C C . ALA A 1 188 ? 10.255 20.414 28.229 1.00 13.62 188 ALA A C 1
ATOM 1454 O O . ALA A 1 188 ? 10.601 21.560 28.542 1.00 13.61 188 ALA A O 1
ATOM 1456 N N . TYR A 1 189 ? 9.095 19.875 28.652 1.00 13.79 189 TYR A N 1
ATOM 1457 C CA . TYR A 1 189 ? 8.163 20.625 29.486 1.00 13.44 189 TYR A CA 1
ATOM 1458 C C . TYR A 1 189 ? 8.681 20.946 30.902 1.00 14.09 189 TYR A C 1
ATOM 1459 O O . TYR A 1 189 ? 8.287 21.932 31.475 1.00 16.89 189 TYR A O 1
ATOM 1468 N N . TYR A 1 190 ? 9.515 20.087 31.459 1.00 16.05 190 TYR A N 1
ATOM 1469 C CA . TYR A 1 190 ? 10.185 20.371 32.698 1.00 15.74 190 TYR A CA 1
ATOM 1470 C C . TYR A 1 190 ? 11.022 21.659 32.532 1.00 16.36 190 TYR A C 1
ATOM 1471 O O . TYR A 1 190 ? 10.995 22.554 33.428 1.00 17.33 190 TYR A O 1
ATOM 1480 N N . TYR A 1 191 ? 11.672 21.817 31.384 1.00 14.53 191 TYR A N 1
ATOM 1481 C CA . TYR A 1 191 ? 12.410 23.081 31.151 1.00 16.64 191 TYR A CA 1
ATOM 1482 C C . TYR A 1 191 ? 11.428 24.249 30.896 1.00 15.15 191 TYR A C 1
ATOM 1483 O O . TYR A 1 191 ? 11.622 25.306 31.478 1.00 16.09 191 TYR A O 1
ATOM 1492 N N . LYS A 1 192 ? 10.437 24.077 30.023 1.00 13.75 192 LYS A N 1
ATOM 1493 C CA . LYS A 1 192 ? 9.465 25.117 29.791 1.00 15.53 192 LYS A CA 1
ATOM 1494 C C . LYS A 1 192 ? 8.942 25.720 31.107 1.00 17.31 192 LYS A C 1
ATOM 1495 O O . LYS A 1 192 ? 8.775 26.951 31.243 1.00 17.89 192 LYS A O 1
ATOM 1501 N N . ASN A 1 193 ? 8.569 24.819 32.001 1.00 15.82 193 ASN A N 1
ATOM 1502 C CA . ASN A 1 193 ? 7.924 25.183 33.255 1.00 18.34 193 ASN A CA 1
ATOM 1503 C C . ASN A 1 193 ? 8.806 25.917 34.249 1.00 18.22 193 ASN A C 1
ATOM 1504 O O . ASN A 1 193 ? 8.272 26.440 35.207 1.00 21.09 193 ASN A O 1
ATOM 1509 N N . MET A 1 194 ? 10.124 25.963 34.044 1.00 17.25 194 MET A N 1
ATOM 1510 C CA . MET A 1 194 ? 10.996 26.696 34.964 1.00 18.92 194 MET A CA 1
ATOM 1511 C C . MET A 1 194 ? 11.701 27.844 34.238 1.00 18.17 194 MET A C 1
ATOM 1512 O O . MET A 1 194 ? 12.523 28.562 34.829 1.00 17.39 194 MET A O 1
ATOM 1517 N N . ALA A 1 195 ? 11.462 27.972 32.922 1.00 17.58 195 ALA A N 1
ATOM 1518 C CA . ALA A 1 195 ? 12.156 29.027 32.158 1.00 17.16 195 ALA A CA 1
ATOM 1519 C C . ALA A 1 195 ? 12.065 30.418 32.863 1.00 20.01 195 ALA A C 1
ATOM 1520 O O . ALA A 1 195 ? 13.088 31.106 33.027 1.00 20.68 195 ALA A O 1
ATOM 1522 N N . ALA A 1 196 ? 10.861 30.835 33.258 1.00 19.55 196 ALA A N 1
ATOM 1523 C CA . ALA A 1 196 ? 10.688 32.180 33.801 1.00 21.98 196 ALA A CA 1
ATOM 1524 C C . ALA A 1 196 ? 11.479 32.345 35.138 1.00 22.83 196 ALA A C 1
ATOM 1525 O O . ALA A 1 196 ? 12.187 33.387 35.338 1.00 24.25 196 ALA A O 1
ATOM 1527 N N . LYS A 1 197 ? 11.366 31.348 36.028 1.00 21.12 197 LYS A N 1
ATOM 1528 C CA . LYS A 1 197 ? 12.093 31.366 37.302 1.00 22.74 197 LYS A CA 1
ATOM 1529 C C . LYS A 1 197 ? 13.596 31.332 37.079 1.00 21.67 197 LYS A C 1
ATOM 1530 O O . LYS A 1 197 ? 14.330 31.981 37.796 1.00 21.69 197 LYS A O 1
ATOM 1536 N N . GLU A 1 198 ? 14.068 30.587 36.083 1.00 18.99 198 GLU A N 1
ATOM 1537 C CA . GLU A 1 198 ? 15.514 30.388 35.920 1.00 22.84 198 GLU A CA 1
ATOM 1538 C C . GLU A 1 198 ? 16.158 31.350 34.912 1.00 24.78 198 GLU A C 1
ATOM 1539 O O . GLU A 1 198 ? 17.379 31.332 34.721 1.00 27.12 198 GLU A O 1
ATOM 1545 N N . GLY A 1 199 ? 15.354 32.212 34.304 1.00 24.69 199 GLY A N 1
ATOM 1546 C CA . GLY A 1 199 ? 15.883 33.332 33.489 1.00 25.73 199 GLY A CA 1
ATOM 1547 C C . GLY A 1 199 ? 16.357 32.823 32.128 1.00 26.05 199 GLY A C 1
ATOM 1548 O O . GLY A 1 199 ? 17.317 33.362 31.566 1.00 27.15 199 GLY A O 1
ATOM 1549 N N . PHE A 1 200 ? 15.713 31.781 31.575 1.00 23.23 200 PHE A N 1
ATOM 1550 C CA . PHE A 1 200 ? 15.987 31.433 30.148 1.00 21.60 200 PHE A CA 1
ATOM 1551 C C . PHE A 1 200 ? 14.744 31.526 29.278 1.00 21.42 200 PHE A C 1
ATOM 1552 O O . PHE A 1 200 ? 13.648 31.630 29.811 1.00 23.21 200 PHE A O 1
ATOM 1560 N N . VAL A 1 201 ? 14.909 31.567 27.960 1.00 18.97 201 VAL A N 1
ATOM 1561 C CA . VAL A 1 201 ? 13.774 31.729 27.109 1.00 19.97 201 VAL A CA 1
ATOM 1562 C C . VAL A 1 201 ? 13.439 30.387 26.408 1.00 19.45 201 VAL A C 1
ATOM 1563 O O . VAL A 1 201 ? 14.310 29.732 25.902 1.00 16.27 201 VAL A O 1
ATOM 1567 N N . TYR A 1 202 ? 12.162 29.992 26.427 1.00 18.26 202 TYR A N 1
ATOM 1568 C CA . TYR A 1 202 ? 11.735 28.730 25.825 1.00 18.02 202 TYR A CA 1
ATOM 1569 C C . TYR A 1 202 ? 11.061 29.070 24.487 1.00 19.55 202 TYR A C 1
ATOM 1570 O O . TYR A 1 202 ? 10.060 29.838 24.441 1.00 19.52 202 TYR A O 1
ATOM 1579 N N . ILE A 1 203 ? 11.651 28.578 23.404 1.00 16.72 203 ILE A N 1
ATOM 1580 C CA . ILE A 1 203 ? 11.178 28.939 22.053 1.00 18.02 203 ILE A CA 1
ATOM 1581 C C . ILE A 1 203 ? 10.429 27.718 21.471 1.00 18.34 203 ILE A C 1
ATOM 1582 O O . ILE A 1 203 ? 10.976 26.624 21.495 1.00 16.55 203 ILE A O 1
ATOM 1587 N N . GLU A 1 204 ? 9.194 27.915 20.983 1.00 18.18 204 GLU A N 1
ATOM 1588 C CA . GLU A 1 204 ? 8.417 26.831 20.365 1.00 19.23 204 GLU A CA 1
ATOM 1589 C C . GLU A 1 204 ? 8.371 27.146 18.889 1.00 21.73 204 GLU A C 1
ATOM 1590 O O . GLU A 1 204 ? 7.954 28.270 18.504 1.00 22.66 204 GLU A O 1
ATOM 1596 N N . LEU A 1 205 ? 8.866 26.235 18.070 1.00 19.36 205 LEU A N 1
ATOM 1597 C CA . LEU A 1 205 ? 8.876 26.380 16.631 1.00 21.23 205 LEU A CA 1
ATOM 1598 C C . LEU A 1 205 ? 7.794 25.480 16.028 1.00 22.38 205 LEU A C 1
ATOM 1599 O O . LEU A 1 205 ? 7.738 24.274 16.323 1.00 22.05 205 LEU A O 1
ATOM 1604 N N . ASP A 1 206 ? 6.935 26.046 15.201 1.00 23.31 206 ASP A N 1
ATOM 1605 C CA . ASP A 1 206 ? 5.906 25.244 14.515 1.00 26.89 206 ASP A CA 1
ATOM 1606 C C . ASP A 1 206 ? 6.565 24.537 13.357 1.00 27.56 206 ASP A C 1
ATOM 1607 O O . ASP A 1 206 ? 6.822 25.154 12.305 1.00 27.60 206 ASP A O 1
ATOM 1612 N N . GLY A 1 207 ? 6.770 23.232 13.532 1.00 26.15 207 GLY A N 1
ATOM 1613 C CA . GLY A 1 207 ? 7.489 22.385 12.585 1.00 27.48 207 GLY A CA 1
ATOM 1614 C C . GLY A 1 207 ? 6.814 22.167 11.242 1.00 31.60 207 GLY A C 1
ATOM 1615 O O . GLY A 1 207 ? 7.466 21.663 10.347 1.00 32.41 207 GLY A O 1
ATOM 1616 N N . GLU A 1 208 ? 5.548 22.565 11.078 1.00 34.76 208 GLU A N 1
ATOM 1617 C CA . GLU A 1 208 ? 4.836 22.452 9.792 1.00 39.95 208 GLU A CA 1
ATOM 1618 C C . GLU A 1 208 ? 5.121 23.621 8.789 1.00 44.36 208 GLU A C 1
ATOM 1619 O O . GLU A 1 208 ? 4.820 23.441 7.605 1.00 47.43 208 GLU A O 1
ATOM 1625 N N . GLY A 1 209 ? 5.742 24.750 9.217 1.00 76.04 209 GLY A N 1
ATOM 1626 C CA . GLY A 1 209 ? 6.085 25.864 8.298 1.00 74.58 209 GLY A CA 1
ATOM 1627 C C . GLY A 1 209 ? 7.297 25.476 7.456 1.00 70.26 209 GLY A C 1
ATOM 1628 O O . GLY A 1 209 ? 7.842 24.387 7.668 1.00 67.45 209 GLY A O 1
ATOM 1629 N N . SER A 1 210 ? 7.756 26.336 6.522 1.00 71.27 210 SER A N 1
ATOM 1630 C CA . SER A 1 210 ? 8.852 25.945 5.586 1.00 69.55 210 SER A CA 1
ATOM 1631 C C . SER A 1 210 ? 10.266 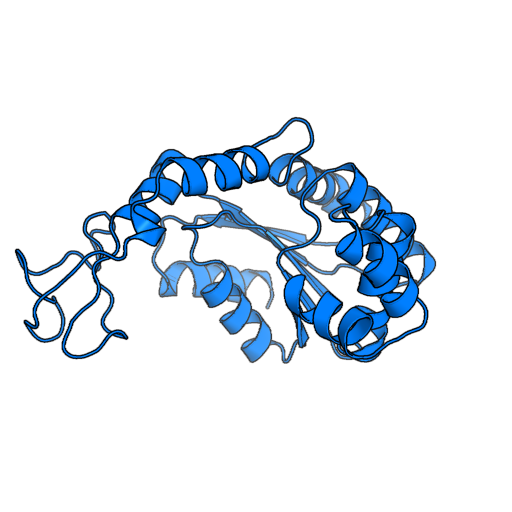26.020 6.219 1.00 64.18 210 SER A C 1
ATOM 1632 O O . SER A 1 210 ? 10.414 26.608 7.297 1.00 61.06 210 SER A O 1
ATOM 1635 N N . ILE A 1 211 ? 11.302 25.427 5.592 1.00 64.41 211 ILE A N 1
ATOM 1636 C CA . ILE A 1 211 ? 12.676 25.470 6.203 1.00 61.72 211 ILE A CA 1
ATOM 1637 C C . ILE A 1 211 ? 13.039 26.961 6.467 1.00 61.70 211 ILE A C 1
ATOM 1638 O O . ILE A 1 211 ? 13.506 27.294 7.569 1.00 58.21 211 ILE A O 1
ATOM 1643 N N . ASP A 1 212 ? 12.785 27.822 5.457 1.00 66.31 212 ASP A N 1
ATOM 1644 C CA . ASP A 1 212 ? 12.987 29.283 5.525 1.00 69.68 212 ASP A CA 1
ATOM 1645 C C . ASP A 1 212 ? 12.155 30.012 6.579 1.00 66.99 212 ASP A C 1
ATOM 1646 O O . ASP A 1 212 ? 12.713 30.803 7.347 1.00 66.20 212 ASP A O 1
ATOM 1651 N N . SER A 1 213 ? 10.837 29.784 6.585 1.00 66.88 213 SER A N 1
ATOM 1652 C CA . SER A 1 213 ? 9.973 30.413 7.583 1.00 66.69 213 SER A CA 1
ATOM 1653 C C . SER A 1 213 ? 10.366 30.069 9.071 1.00 59.44 213 SER A C 1
ATOM 1654 O O . SER A 1 213 ? 10.460 30.967 9.927 1.00 59.33 213 SER A O 1
ATOM 1657 N N . ILE A 1 214 ? 10.582 28.782 9.377 1.00 54.49 214 ILE A N 1
ATOM 1658 C CA . ILE A 1 214 ? 11.024 28.359 10.722 1.00 48.86 214 ILE A CA 1
ATOM 1659 C C . ILE A 1 214 ? 12.341 29.077 11.103 1.00 48.04 214 ILE A C 1
ATOM 1660 O O . ILE A 1 214 ? 12.400 29.742 12.149 1.00 46.62 214 ILE A O 1
ATOM 1665 N N . LYS A 1 215 ? 13.352 28.989 10.210 1.00 49.59 215 LYS A N 1
ATOM 1666 C CA . LYS A 1 215 ? 14.650 29.642 10.397 1.00 51.99 215 LYS A CA 1
ATOM 1667 C C . LYS A 1 215 ? 14.547 31.159 10.697 1.00 55.78 215 LYS A C 1
ATOM 1668 O O . LYS A 1 215 ? 15.267 31.664 11.581 1.00 57.07 215 LYS A O 1
ATOM 1674 N N . ASP A 1 216 ? 13.697 31.877 9.946 1.00 59.13 216 ASP A N 1
ATOM 1675 C CA . ASP A 1 216 ? 13.392 33.298 10.225 1.00 63.73 216 ASP A CA 1
ATOM 1676 C C . ASP A 1 216 ? 12.864 33.579 11.657 1.00 59.71 216 ASP A C 1
ATOM 1677 O O . ASP A 1 216 ? 13.477 34.332 12.380 1.00 61.40 216 ASP A O 1
ATOM 1682 N N . THR A 1 217 ? 11.734 32.985 12.049 1.00 56.06 217 THR A N 1
ATOM 1683 C CA . THR A 1 217 ? 11.163 33.084 13.429 1.00 53.55 217 THR A CA 1
ATOM 1684 C C . THR A 1 217 ? 12.169 32.709 14.567 1.00 47.50 217 THR A C 1
ATOM 1685 O O . THR A 1 217 ? 12.169 33.296 15.651 1.00 47.19 217 THR A O 1
ATOM 1689 N N . LEU A 1 218 ? 13.015 31.709 14.302 1.00 43.11 218 LEU A N 1
ATOM 1690 C CA . LEU A 1 218 ? 13.971 31.208 15.266 1.00 40.38 218 LEU A CA 1
ATOM 1691 C C . LEU A 1 218 ? 15.120 32.167 15.462 1.00 44.12 218 LEU A C 1
ATOM 1692 O O . LEU A 1 218 ? 15.419 32.556 16.584 1.00 44.33 218 LEU A O 1
ATOM 1697 N N . LEU A 1 219 ? 15.801 32.486 14.360 1.00 49.11 219 LEU A N 1
ATOM 1698 C CA . LEU A 1 219 ? 16.901 33.455 14.339 1.00 56.62 219 LEU A CA 1
ATOM 1699 C C . LEU A 1 219 ? 16.431 34.852 14.814 1.00 60.79 219 LEU A C 1
ATOM 1700 O O . LEU A 1 219 ? 17.265 35.641 15.282 1.00 67.31 219 LEU A O 1
ATOM 1705 N N . ALA A 1 220 ? 15.118 35.138 14.713 1.00 59.31 220 ALA A N 1
ATOM 1706 C CA . ALA A 1 220 ? 14.535 36.380 15.278 1.00 64.19 220 ALA A CA 1
ATOM 1707 C C . ALA A 1 220 ? 14.438 36.260 16.809 1.00 60.08 220 ALA A C 1
ATOM 1708 O O . ALA A 1 220 ? 14.825 37.186 17.519 1.00 64.75 220 ALA A O 1
ATOM 1710 N N . GLN A 1 221 ? 13.942 35.135 17.335 1.00 52.33 221 GLN A N 1
ATOM 1711 C CA . GLN A 1 221 ? 13.766 35.061 18.800 1.00 50.47 221 GLN A CA 1
ATOM 1712 C C . GLN A 1 221 ? 15.037 34.787 19.618 1.00 48.87 221 GLN A C 1
ATOM 1713 O O . GLN A 1 221 ? 14.991 34.860 20.840 1.00 49.63 221 GLN A O 1
ATOM 1719 N N . LEU A 1 222 ? 16.154 34.484 18.952 1.00 48.77 222 LEU A N 1
ATOM 1720 C CA . LEU A 1 222 ? 17.482 34.404 19.594 1.00 50.68 222 LEU A CA 1
ATOM 1721 C C . LEU A 1 222 ? 18.245 35.719 19.501 1.00 59.68 222 LEU A C 1
ATOM 1722 O O . LEU A 1 222 ? 19.096 36.053 20.364 1.00 64.20 222 LEU A O 1
ATOM 1727 N N . ALA A 1 223 ? 17.981 36.446 18.418 1.00 64.50 223 ALA A N 1
ATOM 1728 C CA . ALA A 1 223 ? 18.707 37.700 18.119 1.00 76.77 223 ALA A CA 1
ATOM 1729 C C . ALA A 1 223 ? 18.574 38.708 19.274 1.00 81.59 223 ALA A C 1
ATOM 1730 O O . ALA A 1 223 ? 19.403 39.610 19.465 1.00 92.46 223 ALA A O 1
#

B-factor: mean 23.1, std 12.59, range [3.2, 94.54]

Sequence (223 aa):
MNILIFGPNGSGKGTQGNLVKDKYSLAHIESGGIFREHIGGGTEELGKKAKEFIDRGDLVPDDITIPMVLETLESKGKDGWLLDGFPRNTVQAQKLFEALQEKGMKINFVIEILLPREVAKNRIMGRRICKNNPNHPNNIFFIDAIKPNGDVCRVCGGALSARADDQDEGAINKRHDIYYNTVDGTLAAAYYYKNMAAKEGFVYIELDGEGSIDSIKDTLLAQLA

Radius of gyration: 18.86 Å; Cα contacts (8 Å, |Δi|>4): 364; chains: 1; bounding box: 38×44×54 Å

Secondary structure (DSSP, 8-state):
-EEEEE--TTS-HHHHHHHHHHHHT-EEEEHHHHHIIIIITT-HHHHHHHHHHTTTPPPPHHHHHHHHHHHHHHH-TT-EEEES---SHHHHHHHHHHHHHTTPPP-EEEEEE--HHHHHHHHHTB-EESS-TTS--BTT-GGG--BTTB-TTT--BEE--GGGG-HHHHHHHHHHHT-TTTSHHHHHHHHHTTHHHHT-EEEEEETTS-HHHHHHHHHHHH-

InterPro domains:
  IPR000850 Adenylate kinase/UMP-CMP kinase [MF_00235] (1-223)
  IPR000850 Adenylate kinase/UMP-CMP kinase [PR00094] (4-17)
  IPR000850 Adenylate kinase/UMP-CMP kinase [PR00094] (32-46)
  IPR000850 Adenylate kinase/UMP-CMP kinase [PR00094] (80-96)
  IPR000850 Adenylate kinase/UMP-CMP kinase [PR00094] (162-177)
  IPR000850 Adenylate kinase/UMP-CMP kinase [PTHR23359] (3-214)
  IPR000850 Adenylate kinase/UMP-CMP kinase [cd01428] (2-214)
  IPR027417 P-loop containing nucleoside triphosphate hydrolase [G3DSA:3.40.50.300] (1-223)
  IPR027417 P-loop containing nucleoside triphosphate hydrolase [SSF52540] (1-222)
  IPR033690 Adenylate kinase, conserved site [PS00113] (80-91)

Nearest PDB structures (foldseek):
  2xb4-assembly1_A  TM=1.005E+00  e=1.086E-48  Megalodesulfovibrio gigas
  3l0s-assembly2_C  TM=1.002E+00  e=4.727E-47  Megalodesulfovibrio gigas
  3l0p-assembly1_A  TM=1.001E+00  e=1.234E-43  Megalodesulfovibrio gigas
  1dvr-assembly1_B  TM=7.992E-01  e=1.160E-17  Saccharomyces cerevisiae
  3gmt-assembly2_B  TM=7.989E-01  e=4.444E-17  Burkholderia pseudomallei 1710b

CATH classification: 3.40.50.300

Organism: Megalodesulfovibrio gigas (NCBI:txid879)

Foldseek 3Di:
DEEEEAEAQQLCRVVLLVLVCVVQVFAEAELVVLLCCPLVVVDVLNVVQVVQVVVVHHRDLVSSLVSVVVCCVPRGPVYHYYYHPDWWAVRLVSNVVVCVVVVHAHAEYEYEDDPLVNSLQSLLQWKAFPVHRVQTDGCSQVVRHAPVQAGNPPRGGIHTDVVSVPVVVSVVRCVQCVPCVIGNVVSLVVCVVCCVVRVHYYHYFHSNDDSVVSSVSVVVVVD